Protein 6YHM (pdb70)

Solvent-accessible surface area: 12776 Å² total; per-residue (Å²): 162,89,56,69,85,40,3,43,56,1,28,147,76,0,27,76,6,48,1,66,0,4,99,44,47,9,2,3,4,2,92,106,32,119,79,8,56,4,90,4,20,0,0,3,6,3,72,111,94,115,66,144,28,71,69,31,105,95,65,16,60,73,176,52,119,42,85,45,4,50,10,136,59,61,48,175,116,10,2,14,4,2,1,0,1,16,0,33,132,1,9,44,119,30,7,111,38,14,82,48,2,103,125,39,26,0,29,93,98,0,6,0,0,28,3,22,18,5,17,61,0,0,0,0,0,22,0,18,2,107,81,4,77,110,92,81,1,0,0,2,1,4,2,34,1,58,26,20,3,3,1,1,0,47,86,37,89,94,0,5,2,1,6,0,0,27,41,73,111,54,156,37,12,25,14,41,40,0,0,18,32,0,0,48,0,0,2,38,4,20,142,66,154,76,41,114,49,80,156,98,30,25,3,31,15,0,1,80,9,0,19,95,32,7,82,24,0,0,0,0,14,24,7,24,67,163,106,101,54,10,73,28,120,66,102,84,170,19,13,24,49,7,28,2,4,45,88,124,16,76,110,112,8,8,0,8,1,10,0,0,0,0,37,43,145,114,84,10,42,1,54,0,3,0,4,2,10,18,117,107,124,138,67,58,57,118,73,53,44,69,40,84,41

Nearest PDB structures (foldseek):
  6yhm-assembly1_A  TM=1.003E+00  e=3.256E-68  Yersinia pseudotuberculosis
  6yhn-assembly1_A  TM=9.945E-01  e=1.850E-60  Yersinia pseudotuberculosis
  6yhk-assembly1_A  TM=9.915E-01  e=2.366E-57  Yersinia pseudotuberculosis
  1hq0-assembly1_A  TM=9.601E-01  e=4.985E-46  Escherichia coli
  1hzg-assembly1_A  TM=9.605E-01  e=9.004E-46  Escherichia coli

Secondary structure (DSSP, 8-state):
--HHHHHHHHHHHHHTT-GGGGTTS-----------S---EEEEEETTS-SSPEEE-SPP-SS---GGGEETTSTTT-EESEEEEEETS---TTSTT--HHHH---EEEEEEEEE--BTEEEEEEEEEGGGPPTT--EEEE---BSS-EEEEEEETTEEEEEEEEESS--TT-TTTHHHHHHHHHHHHHHTPPPP---SS--HHHHHHHHHHHSSEEEEEEE--TT-GGG-----BTTEEEEEEE-SS--TTSEEEEEEEEEEETTEEEEEEEEEEEEE---EEEEEEEEEE-

Radius of gyration: 17.61 Å; Cα contacts (8 Å, |Δi|>4): 798; chains: 1; bounding box: 41×42×48 Å

Structure (mmCIF, N/CA/C/O backbone):
data_6YHM
#
_entry.id   6YHM
#
_cell.length_a   41.981
_cell.length_b   50.160
_cell.length_c   69.728
_cell.angle_alpha   90.000
_cell.angle_beta   98.720
_cell.angle_gamma   90.000
#
_symmetry.space_group_name_H-M   'P 1 21 1'
#
loop_
_entity.id
_entity.type
_entity.pdbx_description
1 polymer 'Cytotoxic necrotizing factor'
2 non-polymer 'MAGNESIUM ION'
3 water water
#
loop_
_atom_site.group_PDB
_atom_site.id
_atom_site.type_symbol
_atom_site.label_atom_id
_atom_site.label_alt_id
_atom_site.label_comp_id
_atom_site.label_asym_id
_atom_site.label_entity_id
_atom_site.label_seq_id
_atom_site.pdbx_PDB_ins_code
_atom_site.Cartn_x
_atom_site.Cartn_y
_atom_site.Cartn_z
_atom_site.occupancy
_atom_site.B_iso_or_equiv
_atom_site.auth_seq_id
_atom_site.auth_comp_id
_atom_site.auth_asym_id
_atom_site.auth_atom_id
_atom_site.pdbx_PDB_model_num
ATOM 1 N N . MET A 1 4 ? 26.81071 8.00824 -7.86263 1.000 40.26385 719 MET A N 1
ATOM 2 C CA . MET A 1 4 ? 26.83819 6.64963 -7.34189 1.000 38.75865 719 MET A CA 1
ATOM 3 C C . MET A 1 4 ? 26.13195 6.56513 -6.00051 1.000 30.61812 719 MET A C 1
ATOM 4 O O . MET A 1 4 ? 26.02615 7.56193 -5.28550 1.000 36.25468 719 MET A O 1
ATOM 17 N N . ASN A 1 5 ? 25.65555 5.37180 -5.65083 1.000 29.82616 720 ASN A N 1
ATOM 18 C CA . ASN A 1 5 ? 24.96730 5.19756 -4.38489 1.000 27.97218 720 ASN A CA 1
ATOM 19 C C . ASN A 1 5 ? 25.95770 4.85769 -3.27207 1.000 22.49656 720 ASN A C 1
ATOM 20 O O . ASN A 1 5 ? 27.16991 4.71411 -3.48220 1.000 21.63310 720 ASN A O 1
ATOM 31 N N . VAL A 1 6 ? 25.42223 4.75804 -2.05522 1.000 23.00640 721 VAL A N 1
ATOM 32 C CA . VAL A 1 6 ? 26.25259 4.55563 -0.87512 1.000 20.54286 721 VAL A CA 1
ATOM 33 C C . VAL A 1 6 ? 27.03343 3.25401 -0.98463 1.000 20.38733 721 VAL A C 1
ATOM 34 O O . VAL A 1 6 ? 28.21965 3.19928 -0.64398 1.000 16.63812 721 VAL A O 1
ATOM 47 N N . ALA A 1 7 ? 26.39859 2.19542 -1.48457 1.000 20.03143 722 ALA A N 1
ATOM 48 C CA . ALA A 1 7 ? 27.09282 0.91443 -1.57373 1.000 20.48111 722 ALA A CA 1
ATOM 49 C C . ALA A 1 7 ? 28.25394 0.97471 -2.56161 1.000 17.29817 722 ALA A C 1
ATOM 50 O O . ALA A 1 7 ? 29.33730 0.44781 -2.28472 1.000 18.20181 722 ALA A O 1
ATOM 57 N N A GLU A 1 8 ? 28.04612 1.60364 -3.72362 0.837 19.89827 723 GLU A N 1
ATOM 58 N N B GLU A 1 8 ? 28.03726 1.59714 -3.72163 0.163 20.05912 723 GLU A N 1
ATOM 59 C CA A GLU A 1 8 ? 29.10780 1.67424 -4.72505 0.837 19.69049 723 GLU A CA 1
ATOM 60 C CA B GLU A 1 8 ? 29.08871 1.69105 -4.72854 0.163 19.83024 723 GLU A CA 1
ATOM 61 C C A GLU A 1 8 ? 30.27927 2.50964 -4.22710 0.837 17.45654 723 GLU A C 1
ATOM 62 C C B GLU A 1 8 ? 30.26976 2.49597 -4.20462 0.163 17.56308 723 GLU A C 1
ATOM 63 O O A GLU A 1 8 ? 31.44664 2.12820 -4.40365 0.837 17.11001 723 GLU A O 1
ATOM 64 O O B GLU A 1 8 ? 31.42878 2.08341 -4.33794 0.163 17.19110 723 GLU A O 1
ATOM 87 N N . ILE A 1 9 ? 29.99089 3.65537 -3.60422 1.000 16.86965 724 ILE A N 1
ATOM 88 C CA . ILE A 1 9 ? 31.05656 4.48748 -3.05650 1.000 17.25805 724 ILE A CA 1
ATOM 89 C C . ILE A 1 9 ? 31.79218 3.74399 -1.95887 1.000 14.54288 724 ILE A C 1
ATOM 90 O O . ILE A 1 9 ? 33.02065 3.83317 -1.84048 1.000 13.90323 724 ILE A O 1
ATOM 107 N N . SER A 1 10 ? 31.04892 3.02531 -1.10487 1.000 14.40414 725 SER A N 1
ATOM 108 C CA . SER A 1 10 ? 31.67880 2.33920 0.01454 1.000 13.66756 725 SER A CA 1
ATOM 109 C C . SER A 1 10 ? 32.58237 1.21175 -0.46315 1.000 12.38782 725 SER A C 1
ATOM 110 O O . SER A 1 10 ? 33.61931 0.97251 0.14563 1.000 12.48669 725 SER A O 1
ATOM 118 N N . SER A 1 11 ? 32.21692 0.53468 -1.55896 1.000 13.55198 726 SER A N 1
ATOM 119 C CA A SER A 1 11 ? 33.09729 -0.49141 -2.11579 0.818 14.63509 726 SER A CA 1
ATOM 120 C CA B SER A 1 11 ? 33.09577 -0.49015 -2.11673 0.182 14.69343 726 SER A CA 1
ATOM 121 C C . SER A 1 11 ? 34.33949 0.13762 -2.73747 1.000 12.13602 726 SER A C 1
ATOM 122 O O . SER A 1 11 ? 35.44176 -0.41698 -2.63380 1.000 12.85584 726 SER A O 1
ATOM 137 N N . ILE A 1 12 ? 34.18402 1.28948 -3.39758 1.000 12.51922 727 ILE A N 1
ATOM 138 C CA . ILE A 1 12 ? 35.36247 2.03102 -3.84501 1.000 13.57063 727 ILE A CA 1
ATOM 139 C C . ILE A 1 12 ? 36.25240 2.35378 -2.64990 1.000 12.86592 727 ILE A C 1
ATOM 140 O O . ILE A 1 12 ? 37.47826 2.17446 -2.69495 1.000 13.64691 727 ILE A O 1
ATOM 156 N N . ASN A 1 13 ? 35.64121 2.82762 -1.55169 1.000 12.12895 728 ASN A N 1
ATOM 157 C CA . ASN A 1 13 ? 36.40897 3.14610 -0.34807 1.000 11.63354 728 ASN A CA 1
ATOM 158 C C . ASN A 1 13 ? 37.16722 1.92566 0.16231 1.000 11.50617 728 ASN A C 1
ATOM 159 O O . ASN A 1 13 ? 38.34561 2.02351 0.52347 1.000 11.61073 728 ASN A O 1
ATOM 170 N N . PHE A 1 14 ? 36.51115 0.76269 0.18789 1.000 11.57057 729 PHE A N 1
ATOM 171 C CA . PHE A 1 14 ? 37.19582 -0.44422 0.61477 1.000 11.55064 729 PHE A CA 1
ATOM 172 C C . PHE A 1 14 ? 38.38151 -0.74941 -0.29503 1.000 11.47382 729 PHE A C 1
ATOM 173 O O . PHE A 1 14 ? 39.47849 -1.06219 0.17638 1.000 11.86022 729 PHE A O 1
ATOM 190 N N . ARG A 1 15 ? 38.18682 -0.67811 -1.61217 1.000 11.74879 730 ARG A N 1
ATOM 191 C CA . ARG A 1 15 ? 39.29407 -1.00825 -2.50384 1.000 12.99974 730 ARG A CA 1
ATOM 192 C C . ARG A 1 15 ? 40.45480 -0.03302 -2.33526 1.000 13.00449 730 ARG A C 1
ATOM 193 O O . ARG A 1 15 ? 41.61966 -0.44506 -2.39662 1.000 13.42680 730 ARG A O 1
ATOM 214 N N . ARG A 1 16 ? 40.17134 1.24575 -2.07709 1.000 12.10480 731 ARG A N 1
ATOM 215 C CA . ARG A 1 16 ? 41.25688 2.19783 -1.82607 1.000 12.99309 731 ARG A CA 1
ATOM 216 C C . ARG A 1 16 ? 41.98297 1.86096 -0.52509 1.000 12.41597 731 ARG A C 1
ATOM 217 O O . ARG A 1 16 ? 43.22036 1.84278 -0.46740 1.000 11.99911 731 ARG A O 1
ATOM 238 N N . LEU A 1 17 ? 41.22521 1.64852 0.55458 1.000 11.20384 732 LEU A N 1
ATOM 239 C CA . LEU A 1 17 ? 41.83107 1.23942 1.81343 1.000 10.67734 732 LEU A CA 1
ATOM 240 C C . LEU A 1 17 ? 42.68104 -0.01458 1.63782 1.000 10.96202 732 LEU A C 1
ATOM 241 O O . LEU A 1 17 ? 43.81763 -0.09810 2.13271 1.000 11.06732 732 LEU A O 1
ATOM 257 N N . ASN A 1 18 ? 42.13095 -1.00946 0.95049 1.000 10.82618 733 ASN A N 1
ATOM 258 C CA . ASN A 1 18 ? 42.76913 -2.30748 0.79835 1.000 12.04011 733 ASN A CA 1
ATOM 259 C C . ASN A 1 18 ? 44.01970 -2.24510 -0.05779 1.000 12.74810 733 ASN A C 1
ATOM 260 O O . ASN A 1 18 ? 44.78706 -3.22041 -0.07370 1.000 14.93354 733 ASN A O 1
ATOM 271 N N . SER A 1 19 ? 44.23035 -1.14943 -0.78186 1.000 12.07685 734 SER A N 1
ATOM 272 C CA A SER A 1 19 ? 45.47850 -0.91855 -1.49139 0.548 13.58415 734 SER A CA 1
ATOM 273 C CA B SER A 1 19 ? 45.45880 -0.87639 -1.50909 0.452 13.58444 734 SER A CA 1
ATOM 274 C C . SER A 1 19 ? 46.48381 -0.15037 -0.65133 1.000 14.77464 734 SER A C 1
ATOM 275 O O . SER A 1 19 ? 47.57655 0.15299 -1.14639 1.000 16.10520 734 SER A O 1
ATOM 290 N N . GLY A 1 20 ? 46.15417 0.14254 0.60244 1.000 12.84643 735 GLY A N 1
ATOM 291 C CA . GLY A 1 20 ? 47.05836 0.87803 1.46523 1.000 14.61566 735 GLY A CA 1
ATOM 292 C C . GLY A 1 20 ? 47.04448 2.36663 1.24292 1.000 13.37019 735 GLY A C 1
ATOM 293 O O . GLY A 1 20 ? 48.02528 3.04430 1.57765 1.000 15.84282 735 GLY A O 1
ATOM 297 N N . ASN A 1 21 ? 45.94215 2.91371 0.75403 1.000 12.89532 736 ASN A N 1
ATOM 298 C CA . ASN A 1 21 ? 45.85603 4.33588 0.44295 1.000 12.63172 736 ASN A CA 1
ATOM 299 C C . ASN A 1 21 ? 45.21934 5.10200 1.60119 1.000 12.07839 736 ASN A C 1
ATOM 300 O O . ASN A 1 21 ? 43.99367 5.11348 1.75561 1.000 13.01459 736 ASN A O 1
ATOM 311 N N . ILE A 1 22 ? 46.06080 5.80589 2.36988 1.000 11.75288 737 ILE A N 1
ATOM 312 C CA . ILE A 1 22 ? 45.60656 6.59424 3.52111 1.000 11.08328 737 ILE A CA 1
ATOM 313 C C . ILE A 1 22 ? 44.63448 7.68673 3.12885 1.000 10.99763 737 ILE A C 1
ATOM 314 O O . ILE A 1 22 ? 43.84401 8.14268 3.96181 1.000 11.12056 737 ILE A O 1
ATOM 330 N N . ASN A 1 23 ? 44.67426 8.13408 1.87868 1.000 12.37682 738 ASN A N 1
ATOM 331 C CA . ASN A 1 23 ? 43.83515 9.26294 1.49267 1.000 13.63429 738 ASN A CA 1
ATOM 332 C C . ASN A 1 23 ? 42.35333 8.93143 1.47013 1.000 12.09797 738 ASN A C 1
ATOM 333 O O . ASN A 1 23 ? 41.53351 9.85119 1.45799 1.000 12.58958 738 ASN A O 1
ATOM 344 N N . VAL A 1 24 ? 41.98357 7.65498 1.56779 1.000 11.87614 739 VAL A N 1
ATOM 345 C CA . VAL A 1 24 ? 40.58332 7.30835 1.75876 1.000 12.01828 739 VAL A CA 1
ATOM 346 C C . VAL A 1 24 ? 40.03711 7.88864 3.05410 1.000 10.76605 739 VAL A C 1
ATOM 347 O O . VAL A 1 24 ? 38.81475 8.02739 3.18287 1.000 11.99032 739 VAL A O 1
ATOM 360 N N . LEU A 1 25 ? 40.90753 8.27556 3.99910 1.000 10.32568 740 LEU A N 1
ATOM 361 C CA . LEU A 1 25 ? 40.49149 8.88380 5.25456 1.000 10.40384 740 LEU A CA 1
ATOM 362 C C . LEU A 1 25 ? 40.81176 10.36487 5.33658 1.000 11.28246 740 LEU A C 1
ATOM 363 O O . LEU A 1 25 ? 40.61238 10.96671 6.39322 1.000 11.93918 740 LEU A O 1
ATOM 379 N N . LYS A 1 26 ? 41.29954 10.98149 4.25234 1.000 10.70605 741 LYS A N 1
ATOM 380 C CA . LYS A 1 26 ? 41.76718 12.36276 4.29916 1.000 11.45848 741 LYS A CA 1
ATOM 381 C C . LYS A 1 26 ? 40.63317 13.33802 4.01824 1.000 11.54055 741 LYS A C 1
ATOM 382 O O . LYS A 1 26 ? 40.00216 13.27859 2.95385 1.000 13.01111 741 LYS A O 1
ATOM 401 N N A GLY A 1 27 ? 40.39440 14.24253 4.95862 0.357 11.34706 742 GLY A N 1
ATOM 402 N N B GLY A 1 27 ? 40.38288 14.24403 4.96729 0.643 11.31893 742 GLY A N 1
ATOM 403 C CA A GLY A 1 27 ? 39.39296 15.26679 4.76072 0.357 13.63053 742 GLY A CA 1
ATOM 404 C CA B GLY A 1 27 ? 39.38064 15.29844 4.83506 0.643 13.66590 742 GLY A CA 1
ATOM 405 C C A GLY A 1 27 ? 37.96500 14.77649 4.77930 0.357 13.70494 742 GLY A C 1
ATOM 406 C C B GLY A 1 27 ? 37.95421 14.89815 5.17049 0.643 13.38237 742 GLY A C 1
ATOM 407 O O A GLY A 1 27 ? 37.08692 15.45368 4.23408 0.357 16.83312 742 GLY A O 1
ATOM 408 O O B GLY A 1 27 ? 37.05693 15.76945 5.21372 0.643 13.85787 742 GLY A O 1
ATOM 415 N N . ARG A 1 28 ? 37.70021 13.62502 5.39755 1.000 11.35997 743 ARG A N 1
ATOM 416 C CA . ARG A 1 28 ? 36.34897 13.09808 5.55159 1.000 11.65121 743 ARG A CA 1
ATOM 417 C C . ARG A 1 28 ? 35.85689 13.14075 6.99370 1.000 13.74330 743 ARG A C 1
ATOM 418 O O . ARG A 1 28 ? 34.80977 12.54822 7.30658 1.000 14.00134 743 ARG A O 1
ATOM 440 N N . GLY A 1 29 ? 36.54802 13.86861 7.86501 1.000 12.83329 744 GLY A N 1
ATOM 441 C CA . GLY A 1 29 ? 36.08967 14.09898 9.21759 1.000 12.63492 744 GLY A CA 1
ATOM 442 C C . GLY A 1 29 ? 36.37675 12.96041 10.15092 1.000 12.32254 744 GLY A C 1
ATOM 443 O O . GLY A 1 29 ? 37.01671 11.96168 9.80740 1.000 13.63823 744 GLY A O 1
ATOM 447 N N . VAL A 1 30 ? 35.87760 13.12386 11.37467 1.000 12.40665 745 VAL A N 1
ATOM 448 C CA . VAL A 1 30 ? 36.12307 12.17981 12.44235 1.000 12.16865 745 VAL A CA 1
ATOM 449 C C . VAL A 1 30 ? 35.19392 10.98045 12.30851 1.000 12.07122 745 VAL A C 1
ATOM 450 O O . VAL A 1 30 ? 34.10017 11.04893 11.72758 1.000 13.21454 745 VAL A O 1
ATOM 463 N N . PHE A 1 31 ? 35.60483 9.87432 12.91071 1.000 11.43328 746 PHE A N 1
ATOM 464 C CA . PHE A 1 31 ? 34.70671 8.74424 13.05189 1.000 11.64437 746 PHE A CA 1
ATOM 465 C C . PHE A 1 31 ? 35.01423 7.96377 14.31615 1.000 11.62230 746 PHE A C 1
ATOM 466 O O . PHE A 1 31 ? 36.16933 7.82350 14.72803 1.000 13.19866 746 PHE A O 1
ATOM 483 N N . SER A 1 32 ? 33.96379 7.39180 14.87446 1.000 14.11883 747 SER A N 1
ATOM 484 C CA A SER A 1 32 ? 34.05271 6.41497 15.94455 0.464 14.24176 747 SER A CA 1
ATOM 485 C CA B SER A 1 32 ? 34.01253 6.52381 16.04498 0.536 14.13960 747 SER A CA 1
ATOM 486 C C . SER A 1 32 ? 32.65808 5.83426 16.11163 1.000 12.66218 747 SER A C 1
ATOM 487 O O . SER A 1 32 ? 31.67293 6.32171 15.52745 1.000 13.76338 747 SER A O 1
ATOM 502 N N . SER A 1 33 ? 32.59145 4.75605 16.87608 1.000 14.72978 748 SER A N 1
ATOM 503 C CA . SER A 1 33 ? 31.33625 4.07117 17.11929 1.000 14.63452 748 SER A CA 1
ATOM 504 C C . SER A 1 33 ? 31.46674 3.42433 18.48377 1.000 19.14148 748 SER A C 1
ATOM 505 O O . SER A 1 33 ? 32.57474 3.09423 18.91971 1.000 22.63893 748 SER A O 1
ATOM 513 N N A ARG A 1 34 ? 30.34656 3.26545 19.16905 0.480 19.57272 749 ARG A N 1
ATOM 514 N N B ARG A 1 34 ? 30.33670 3.27866 19.15985 0.520 19.54332 749 ARG A N 1
ATOM 515 C CA A ARG A 1 34 ? 30.32937 2.48986 20.40130 0.480 21.74931 749 ARG A CA 1
ATOM 516 C CA B ARG A 1 34 ? 30.30500 2.50197 20.38667 0.520 21.74042 749 ARG A CA 1
ATOM 517 C C A ARG A 1 34 ? 29.88141 1.05604 20.15097 0.480 24.46630 749 ARG A C 1
ATOM 518 C C B ARG A 1 34 ? 30.12809 1.02058 20.11115 0.520 23.21075 749 ARG A C 1
ATOM 519 O O A ARG A 1 34 ? 29.67532 0.30044 21.10860 0.480 26.79185 749 ARG A O 1
ATOM 520 O O B ARG A 1 34 ? 30.33027 0.21130 21.02675 0.520 22.68301 749 ARG A O 1
ATOM 561 N N . ARG A 1 35 ? 29.74148 0.66375 18.88266 1.000 23.96336 750 ARG A N 1
ATOM 562 C CA . ARG A 1 35 ? 29.41195 -0.71068 18.54068 1.000 23.44085 750 ARG A CA 1
ATOM 563 C C . ARG A 1 35 ? 30.59892 -1.61840 18.83310 1.000 22.66045 750 ARG A C 1
ATOM 564 O O . ARG A 1 35 ? 31.75196 -1.24149 18.63500 1.000 20.03824 750 ARG A O 1
ATOM 586 N N . LEU A 1 36 ? 30.30274 -2.82388 19.32266 1.000 22.15715 751 LEU A N 1
ATOM 587 C CA . LEU A 1 36 ? 31.34233 -3.79035 19.68610 1.000 22.57552 751 LEU A CA 1
ATOM 588 C C . LEU A 1 36 ? 31.05714 -5.13020 19.01710 1.000 22.67424 751 LEU A C 1
ATOM 589 O O . LEU A 1 36 ? 30.21616 -5.88666 19.51346 1.000 26.14042 751 LEU A O 1
ATOM 605 N N . ARG A 1 37 ? 31.75884 -5.41786 17.91250 1.000 20.43573 752 ARG A N 1
ATOM 606 C CA . ARG A 1 37 ? 31.73553 -6.70420 17.21941 1.000 22.14291 752 ARG A CA 1
ATOM 607 C C . ARG A 1 37 ? 33.14835 -7.28151 17.21345 1.000 18.33867 752 ARG A C 1
ATOM 608 O O . ARG A 1 37 ? 34.11934 -6.55599 16.97399 1.000 17.94749 752 ARG A O 1
ATOM 629 N N . GLU A 1 38 ? 33.27624 -8.58504 17.44902 1.000 20.14750 753 GLU A N 1
ATOM 630 C CA . GLU A 1 38 ? 34.59669 -9.20465 17.44435 1.000 19.27405 753 GLU A CA 1
ATOM 631 C C . GLU A 1 38 ? 35.19436 -9.15464 16.04188 1.000 19.71236 753 GLU A C 1
ATOM 632 O O . GLU A 1 38 ? 34.50953 -9.44498 15.05969 1.000 19.55774 753 GLU A O 1
ATOM 644 N N . ILE A 1 39 ? 36.46643 -8.77522 15.95157 1.000 16.14085 754 ILE A N 1
ATOM 645 C CA . ILE A 1 39 ? 37.19065 -8.74824 14.69049 1.000 15.67828 754 ILE A CA 1
ATOM 646 C C . ILE A 1 39 ? 38.20303 -9.89346 14.68690 1.000 15.57942 754 ILE A C 1
ATOM 647 O O . ILE A 1 39 ? 38.44466 -10.54364 15.69627 1.000 17.43659 754 ILE A O 1
ATOM 663 N N . TYR A 1 40 ? 38.81214 -10.12793 13.52204 1.000 15.33979 755 TYR A N 1
ATOM 664 C CA . TYR A 1 40 ? 39.69981 -11.27394 13.38337 1.000 15.14986 755 TYR A CA 1
ATOM 665 C C . TYR A 1 40 ? 40.99731 -11.11067 14.15238 1.000 15.95419 755 TYR A C 1
ATOM 666 O O . TYR A 1 40 ? 41.61521 -12.11494 14.53858 1.000 19.17411 755 TYR A O 1
ATOM 684 N N . LEU A 1 41 ? 41.42814 -9.88106 14.38135 1.000 15.23460 756 LEU A N 1
ATOM 685 C CA . LEU A 1 41 ? 42.76748 -9.59690 14.86847 1.000 17.34568 756 LEU A CA 1
ATOM 686 C C . LEU A 1 41 ? 42.78643 -9.59157 16.39064 1.000 14.15575 756 LEU A C 1
ATOM 687 O O . LEU A 1 41 ? 41.97918 -8.90340 17.01872 1.000 17.20541 756 LEU A O 1
ATOM 703 N N . ARG A 1 42 ? 43.72136 -10.33756 16.97398 1.000 15.80423 757 ARG A N 1
ATOM 704 C CA . ARG A 1 42 ? 43.99827 -10.28252 18.40686 1.000 15.49260 757 ARG A CA 1
ATOM 705 C C . ARG A 1 42 ? 45.14123 -9.30014 18.62914 1.000 17.10094 757 ARG A C 1
ATOM 706 O O . ARG A 1 42 ? 46.09276 -9.25528 17.84433 1.000 19.85052 757 ARG A O 1
ATOM 727 N N . PHE A 1 43 ? 45.05017 -8.50947 19.69536 1.000 15.36305 758 PHE A N 1
ATOM 728 C CA . PHE A 1 43 ? 46.11243 -7.58074 20.05931 1.000 14.48392 758 PHE A CA 1
ATOM 729 C C . PHE A 1 43 ? 46.23471 -7.53737 21.57523 1.000 14.37708 758 PHE A C 1
ATOM 730 O O . PHE A 1 43 ? 45.30288 -7.88194 22.30769 1.000 16.27705 758 PHE A O 1
ATOM 747 N N . ASP A 1 44 ? 47.40377 -7.11713 22.04746 1.000 13.95429 759 ASP A N 1
ATOM 748 C CA . ASP A 1 44 ? 47.56779 -6.85678 23.47384 1.000 14.03905 759 ASP A CA 1
ATOM 749 C C . ASP A 1 44 ? 46.94785 -5.49219 23.78504 1.000 13.43254 759 ASP A C 1
ATOM 750 O O . ASP A 1 44 ? 47.09279 -4.54806 23.01149 1.000 13.89088 759 ASP A O 1
ATOM 759 N N . ALA A 1 45 ? 46.26381 -5.37892 24.92163 1.000 14.59444 760 ALA A N 1
ATOM 760 C CA . ALA A 1 45 ? 45.67349 -4.12083 25.35509 1.000 13.66981 760 ALA A CA 1
ATOM 761 C C . ALA A 1 45 ? 46.07858 -3.83621 26.79130 1.000 14.39650 760 ALA A C 1
ATOM 762 O O . ALA A 1 45 ? 46.27604 -4.75435 27.58658 1.000 16.34415 760 ALA A O 1
ATOM 769 N N . ALA A 1 46 ? 46.20447 -2.55060 27.10943 1.000 13.11853 761 ALA A N 1
ATOM 770 C CA . ALA A 1 46 ? 46.63891 -2.15858 28.43670 1.000 13.55396 761 ALA A CA 1
ATOM 771 C C . ALA A 1 46 ? 45.96526 -0.86365 28.85799 1.000 13.17877 761 ALA A C 1
ATOM 772 O O . ALA A 1 46 ? 45.64681 -0.00987 28.04010 1.000 12.60253 761 ALA A O 1
ATOM 779 N N . ASN A 1 47 ? 45.75555 -0.73510 30.17014 1.000 13.74304 762 ASN A N 1
ATOM 780 C CA . ASN A 1 47 ? 45.10822 0.42518 30.77172 1.000 13.60971 762 ASN A CA 1
ATOM 781 C C . ASN A 1 47 ? 45.90041 0.85702 31.99318 1.000 14.09660 762 ASN A C 1
ATOM 782 O O . ASN A 1 47 ? 46.24464 0.01946 32.83434 1.000 14.88710 762 ASN A O 1
ATOM 793 N N . ALA A 1 48 ? 46.14594 2.15910 32.11807 1.000 13.75774 763 ALA A N 1
ATOM 794 C CA . ALA A 1 48 ? 46.75102 2.72891 33.31716 1.000 14.27419 763 ALA A CA 1
ATOM 795 C C . ALA A 1 48 ? 45.94566 3.95805 33.69535 1.000 14.12685 763 ALA A C 1
ATOM 796 O O . ALA A 1 48 ? 45.76946 4.87138 32.88659 1.000 13.50987 763 ALA A O 1
ATOM 803 N N . ASP A 1 49 ? 45.44244 3.98653 34.92591 1.000 14.81638 764 ASP A N 1
ATOM 804 C CA . ASP A 1 49 ? 44.49736 5.01420 35.34838 1.000 14.86572 764 ASP A CA 1
ATOM 805 C C . ASP A 1 49 ? 44.83920 5.42508 36.77157 1.000 15.63998 764 ASP A C 1
ATOM 806 O O . ASP A 1 49 ? 45.19039 4.58366 37.59253 1.000 16.36400 764 ASP A O 1
ATOM 815 N N . GLU A 1 50 ? 44.75569 6.72694 37.04825 1.000 15.58336 765 GLU A N 1
ATOM 816 C CA . GLU A 1 50 ? 45.04286 7.24696 38.38505 1.000 16.35888 765 GLU A CA 1
ATOM 817 C C . GLU A 1 50 ? 44.19138 6.60351 39.46898 1.000 17.68580 765 GLU A C 1
ATOM 818 O O . GLU A 1 50 ? 44.62309 6.53678 40.62606 1.000 20.11987 765 GLU A O 1
ATOM 830 N N . LEU A 1 51 ? 42.98140 6.15518 39.13474 1.000 17.28186 766 LEU A N 1
ATOM 831 C CA . LEU A 1 51 ? 42.11846 5.52856 40.12629 1.000 19.17258 766 LEU A CA 1
ATOM 832 C C . LEU A 1 51 ? 42.62107 4.15999 40.54108 1.000 18.94717 766 LEU A C 1
ATOM 833 O O . LEU A 1 51 ? 42.14138 3.63151 41.56205 1.000 21.40063 766 LEU A O 1
ATOM 849 N N . ARG A 1 52 ? 43.55122 3.57379 39.78484 1.000 20.12534 767 ARG A N 1
ATOM 850 C CA . ARG A 1 52 ? 44.07121 2.23411 40.03686 1.000 19.58181 767 ARG A CA 1
ATOM 851 C C . ARG A 1 52 ? 45.58984 2.30009 40.04102 1.000 21.12764 767 ARG A C 1
ATOM 852 O O . ARG A 1 52 ? 46.25395 1.76548 39.15088 1.000 20.63119 767 ARG A O 1
ATOM 873 N N . PRO A 1 53 ? 46.17216 2.97175 41.02575 1.000 24.08729 768 PRO A N 1
ATOM 874 C CA . PRO A 1 53 ? 47.63519 3.00396 41.12739 1.000 28.73994 768 PRO A CA 1
ATOM 875 C C . PRO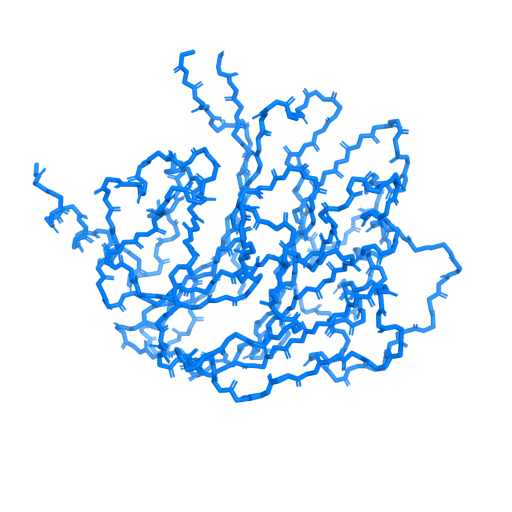 A 1 53 ? 48.19868 1.59845 41.28484 1.000 33.05248 768 PRO A C 1
ATOM 876 O O . PRO A 1 53 ? 47.57925 0.71990 41.88967 1.000 32.55817 768 PRO A O 1
ATOM 887 N N . GLY A 1 54 ? 49.38757 1.38934 40.71913 1.000 34.44381 769 GLY A N 1
ATOM 888 C CA . GLY A 1 54 ? 50.05280 0.10098 40.75757 1.000 31.04905 769 GLY A CA 1
ATOM 889 C C . GLY A 1 54 ? 50.33352 -0.41534 39.35295 1.000 31.36605 769 GLY A C 1
ATOM 890 O O . GLY A 1 54 ? 50.62669 0.35857 38.44091 1.000 36.40052 769 GLY A O 1
ATOM 894 N N . ASP A 1 55 ? 50.23887 -1.73692 39.19841 1.000 31.20662 770 ASP A N 1
ATOM 895 C CA . ASP A 1 55 ? 50.52930 -2.34780 37.91244 1.000 34.89660 770 ASP A CA 1
ATOM 896 C C . ASP A 1 55 ? 49.54376 -1.88858 36.84815 1.000 29.29210 770 ASP A C 1
ATOM 897 O O . ASP A 1 55 ? 48.34739 -1.71912 37.10209 1.000 30.81167 770 ASP A O 1
ATOM 906 N N . VAL A 1 56 ? 50.06179 -1.71364 35.63525 1.000 24.84033 771 VAL A N 1
ATOM 907 C CA . VAL A 1 56 ? 49.21170 -1.53313 34.46758 1.000 18.78775 771 VAL A CA 1
ATOM 908 C C . VAL A 1 56 ? 48.35934 -2.77352 34.27842 1.000 18.02739 771 VAL A C 1
ATOM 909 O O . VAL A 1 56 ? 48.84203 -3.90503 34.41117 1.000 21.20413 771 VAL A O 1
ATOM 922 N N . TYR A 1 57 ? 47.08323 -2.57796 33.95493 1.000 16.94480 772 TYR A N 1
ATOM 923 C CA . TYR A 1 57 ? 46.19455 -3.68223 33.62949 1.000 18.08649 772 TYR A CA 1
ATOM 924 C C . TYR A 1 57 ? 46.43274 -4.13441 32.20244 1.000 17.27130 772 TYR A C 1
ATOM 925 O O . TYR A 1 57 ? 46.42195 -3.31462 31.28716 1.000 16.25945 772 TYR A O 1
ATOM 943 N N . VAL A 1 58 ? 46.60782 -5.42780 32.00498 1.000 19.18798 773 VAL A N 1
ATOM 944 C CA . VAL A 1 58 ? 46.87564 -5.97123 30.68600 1.000 19.86046 773 VAL A CA 1
ATOM 945 C C . VAL A 1 58 ? 45.81971 -7.00259 30.30851 1.000 19.49949 773 VAL A C 1
ATOM 946 O O . VAL A 1 58 ? 45.35556 -7.78102 31.14962 1.000 24.62117 773 VAL A O 1
ATOM 959 N N A LYS A 1 59 ? 45.41573 -6.97796 29.04171 0.612 20.13899 774 LYS A N 1
ATOM 960 N N B LYS A 1 59 ? 45.48125 -7.04688 29.03020 0.388 20.18375 774 LYS A N 1
ATOM 961 C CA A LYS A 1 59 ? 44.44921 -7.91047 28.46862 0.612 19.98698 774 LYS A CA 1
ATOM 962 C CA B LYS A 1 59 ? 44.56342 -8.05439 28.51932 0.388 20.24492 774 LYS A CA 1
ATOM 963 C C A LYS A 1 59 ? 45.05195 -8.46012 27.18713 0.612 20.27335 774 LYS A C 1
ATOM 964 C C B LYS A 1 59 ? 45.09106 -8.57098 27.19341 0.388 20.49307 774 LYS A C 1
ATOM 965 O O A LYS A 1 59 ? 45.40100 -7.68852 26.29391 0.612 19.30052 774 LYS A O 1
ATOM 966 O O B LYS A 1 59 ? 45.34627 -7.78319 26.28166 0.388 19.30551 774 LYS A O 1
ATOM 1003 N N A LYS A 1 60 ? 45.17802 -9.78719 27.09391 0.612 22.28884 775 LYS A N 1
ATOM 1004 N N B LYS A 1 60 ? 45.25642 -9.89074 27.09140 0.388 22.57512 775 LYS A N 1
ATOM 1005 C CA A LYS A 1 60 ? 45.70668 -10.43523 25.90309 0.612 22.31100 775 LYS A CA 1
ATOM 1006 C CA B LYS A 1 60 ? 45.77210 -10.53434 25.89312 0.388 22.46519 775 LYS A CA 1
ATOM 1007 C C A LYS A 1 60 ? 44.64412 -11.14658 25.07936 0.612 23.11538 775 LYS A C 1
ATOM 1008 C C B LYS A 1 60 ? 44.72813 -11.36401 25.15663 0.388 24.20061 775 LYS A C 1
ATOM 1009 O O A LYS A 1 60 ? 44.88002 -11.42544 23.89950 0.612 25.34775 775 LYS A O 1
ATOM 1010 O O B LYS A 1 60 ? 45.04009 -11.91158 24.09513 0.388 22.05697 775 LYS A O 1
ATOM 1047 N N . THR A 1 61 ? 43.50999 -11.48153 25.67858 1.000 24.40119 776 THR A N 1
ATOM 1048 C CA . THR A 1 61 ? 42.43669 -12.15011 24.96339 1.000 24.46530 776 THR A CA 1
ATOM 1049 C C . THR A 1 61 ? 41.74109 -11.17420 24.01992 1.000 24.16244 776 THR A C 1
ATOM 1050 O O . THR A 1 61 ? 41.75027 -9.96382 24.23652 1.000 24.69125 776 THR A O 1
ATOM 1062 N N . LYS A 1 62 ? 41.11824 -11.72168 22.97666 1.000 24.86808 777 LYS A N 1
ATOM 1063 C CA . LYS A 1 62 ? 40.41108 -10.89310 22.01299 1.000 28.20336 777 LYS A CA 1
ATOM 1064 C C . LYS A 1 62 ? 39.26036 -10.13879 22.67197 1.000 21.94633 777 LYS A C 1
ATOM 1065 O O . LYS A 1 62 ? 38.68533 -10.57745 23.68054 1.000 23.85127 777 LYS A O 1
ATOM 1084 N N . PHE A 1 63 ? 38.96046 -8.96073 22.13002 1.000 24.16762 778 PHE A N 1
ATOM 1085 C CA . PHE A 1 63 ? 37.74583 -8.24187 22.48771 1.000 21.68762 778 PHE A CA 1
ATOM 1086 C C . PHE A 1 63 ? 36.55129 -8.96591 21.88685 1.000 23.50612 778 PHE A C 1
ATOM 1087 O O . PHE A 1 63 ? 36.50836 -9.23498 20.68646 1.000 22.45391 778 PHE A O 1
ATOM 1104 N N . ASP A 1 64 ? 35.59496 -9.31638 22.73127 1.000 24.23984 779 ASP A N 1
ATOM 1105 C CA . ASP A 1 64 ? 34.39119 -10.00746 22.30469 1.000 26.88645 779 ASP A CA 1
ATOM 1106 C C . ASP A 1 64 ? 33.16942 -9.15764 22.63855 1.000 22.66194 779 ASP A C 1
ATOM 1107 O O . ASP A 1 64 ? 33.26888 -8.09361 23.25333 1.000 26.46469 779 ASP A O 1
ATOM 1116 N N . SER A 1 65 ? 32.01432 -9.64993 22.22574 1.000 24.25842 780 SER A N 1
ATOM 1117 C CA . SER A 1 65 ? 30.74631 -8.96322 22.37865 1.000 27.98526 780 SER A CA 1
ATOM 1118 C C . SER A 1 65 ? 29.99745 -9.39379 23.62861 1.000 27.16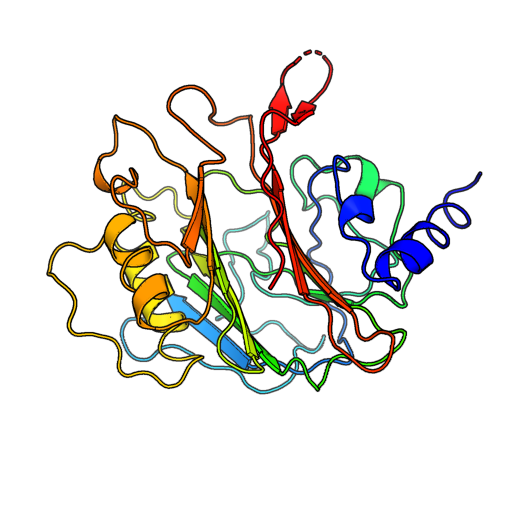371 780 SER A C 1
ATOM 1119 O O . SER A 1 65 ? 28.84332 -8.99164 23.80917 1.000 30.88609 780 SER A O 1
ATOM 1127 N N A MET A 1 66 ? 30.63446 -10.18679 24.49505 0.658 26.89737 781 MET A N 1
ATOM 1128 N N B MET A 1 66 ? 30.62099 -10.18390 24.49980 0.342 26.96292 781 MET A N 1
ATOM 1129 C CA A MET A 1 66 ? 29.97767 -10.82973 25.62617 0.658 27.59837 781 MET A CA 1
ATOM 1130 C CA B MET A 1 66 ? 29.91793 -10.81893 25.60817 0.342 27.61823 781 MET A CA 1
ATOM 1131 C C A MET A 1 66 ? 30.15391 -10.06026 26.92896 0.658 25.85824 781 MET A C 1
ATOM 1132 C C B MET A 1 66 ? 29.95130 -10.00800 26.89797 0.342 26.35659 781 MET A C 1
ATOM 1133 O O A MET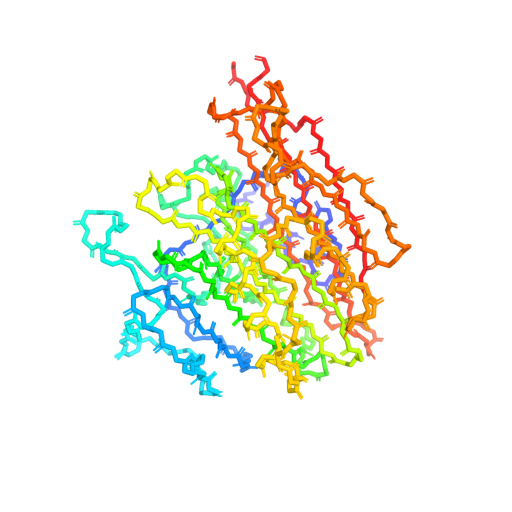 A 1 66 ? 30.04947 -10.65008 28.01008 0.658 31.22963 781 MET A O 1
ATOM 1134 O O B MET A 1 66 ? 29.53728 -10.51406 27.94465 0.342 28.00326 781 MET A O 1
ATOM 1161 N N . GLY A 1 67 ? 30.41609 -8.75398 26.84405 1.000 25.76087 782 GLY A N 1
ATOM 1162 C CA . GLY A 1 67 ? 30.47089 -7.94114 28.03484 1.000 21.96751 782 GLY A CA 1
ATOM 1163 C C . GLY A 1 67 ? 31.69019 -7.04627 28.08241 1.000 20.98999 782 GLY A C 1
ATOM 1164 O O . GLY A 1 67 ? 32.79726 -7.46855 27.71376 1.000 24.07385 782 GLY A O 1
ATOM 1169 N N . TYR A 1 68 ? 31.51391 -5.83642 28.57987 1.000 18.92724 783 TYR A N 1
ATOM 1170 C CA . TYR A 1 68 ? 32.59285 -4.87220 28.62753 1.000 18.40647 783 TYR A CA 1
ATOM 1171 C C . TYR A 1 68 ? 33.49641 -5.08199 29.83947 1.000 16.40674 783 TYR A C 1
ATOM 1172 O O . TYR A 1 68 ? 33.00775 -5.20803 30.96129 1.000 16.48394 783 TYR A O 1
ATOM 1190 N N . ASP A 1 69 ? 34.80439 -5.08106 29.62603 1.000 15.77385 784 ASP A N 1
ATOM 1191 C CA . ASP A 1 69 ? 35.79391 -5.03942 30.69615 1.000 17.69778 784 ASP A CA 1
ATOM 1192 C C . ASP A 1 69 ? 35.82466 -3.62394 31.26166 1.000 15.08165 784 ASP A C 1
ATOM 1193 O O . ASP A 1 69 ? 36.03032 -2.65968 30.52072 1.000 15.54942 784 ASP A O 1
ATOM 1202 N N . SER A 1 70 ? 35.60026 -3.48657 32.57286 1.000 15.11187 785 SER A N 1
ATOM 1203 C CA . SER A 1 70 ? 35.47844 -2.16034 33.16996 1.000 14.41772 785 SER A CA 1
ATOM 1204 C C . SER A 1 70 ? 36.75521 -1.33708 33.03218 1.000 13.84972 785 SER A C 1
ATOM 1205 O O . SER A 1 70 ? 36.69514 -0.10408 33.09397 1.000 15.77538 785 SER A O 1
ATOM 1213 N N . HIS A 1 71 ? 37.91499 -1.97781 32.86665 1.000 14.54544 786 HIS A N 1
ATOM 1214 C CA . HIS A 1 71 ? 39.14703 -1.22485 32.65088 1.000 15.29361 786 HIS A CA 1
ATOM 1215 C C . HIS A 1 71 ? 39.12189 -0.50435 31.31376 1.000 14.02781 786 HIS A C 1
ATOM 1216 O O . HIS A 1 71 ? 39.90083 0.44149 31.10635 1.000 15.04603 786 HIS A O 1
ATOM 1230 N N . PHE A 1 72 ? 38.28271 -0.94428 30.39501 1.000 14.14001 787 PHE A N 1
ATOM 1231 C CA . PHE A 1 72 ? 38.12950 -0.39861 29.05248 1.000 13.70219 787 PHE A CA 1
ATOM 1232 C C . PHE A 1 72 ? 36.72649 0.16983 28.87348 1.000 13.50106 787 PHE A C 1
ATOM 1233 O O . PHE A 1 72 ? 36.09671 0.04747 27.82623 1.000 14.91791 787 PHE A O 1
ATOM 1250 N N . TYR A 1 73 ? 36.21491 0.80159 29.92884 1.000 14.02649 788 TYR A N 1
ATOM 1251 C CA . TYR A 1 73 ? 34.87236 1.36272 29.93433 1.000 13.69535 788 TYR A CA 1
ATOM 1252 C C . TYR A 1 73 ? 34.90729 2.61324 30.78789 1.000 14.47150 788 TYR A C 1
ATOM 1253 O O . TYR A 1 73 ? 35.75179 2.74620 31.67498 1.000 14.28464 788 TYR A O 1
ATOM 1271 N N . ASN A 1 74 ? 34.00350 3.53984 30.49068 1.000 13.59832 789 ASN A N 1
ATOM 1272 C CA . ASN A 1 74 ? 33.88858 4.78069 31.25284 1.000 13.39029 789 ASN A CA 1
ATOM 1273 C C . ASN A 1 74 ? 32.41346 5.05147 31.49883 1.000 14.00413 789 ASN A C 1
ATOM 1274 O O . ASN A 1 74 ? 31.67865 5.41232 30.57915 1.000 14.62409 789 ASN A O 1
ATOM 1285 N N . GLU A 1 75 ? 31.97932 4.84006 32.74333 1.000 15.16017 790 GLU A N 1
ATOM 1286 C CA . GLU A 1 75 ? 30.58617 5.05846 33.09813 1.000 15.60402 790 GLU A CA 1
ATOM 1287 C C . GLU A 1 75 ? 30.16684 6.50850 32.90299 1.000 15.96816 790 GLU A C 1
ATOM 1288 O O . GLU A 1 75 ? 28.95973 6.78476 32.83021 1.000 19.33874 790 GLU A O 1
ATOM 1300 N N . GLY A 1 76 ? 31.11659 7.43161 32.83101 1.000 16.62552 791 GLY A N 1
ATOM 1301 C CA . GLY A 1 76 ? 30.81148 8.84223 32.72007 1.000 18.65229 791 GLY A CA 1
ATOM 1302 C C . GLY A 1 76 ? 30.58026 9.36095 31.32552 1.000 20.77655 791 GLY A C 1
ATOM 1303 O O . GLY A 1 76 ? 30.23150 10.53753 31.16011 1.000 24.91347 791 GLY A O 1
ATOM 1307 N N . ILE A 1 77 ? 30.75844 8.52808 30.30874 1.000 17.47082 792 ILE A N 1
ATOM 1308 C CA . ILE A 1 77 ? 30.57388 8.93061 28.92168 1.000 18.57777 792 ILE A CA 1
ATOM 1309 C C . ILE A 1 77 ? 29.12565 8.64573 28.54643 1.000 21.27495 792 ILE A C 1
ATOM 1310 O O . ILE A 1 77 ? 28.59788 7.57182 28.85391 1.000 22.71710 792 ILE A O 1
ATOM 1326 N N . GLY A 1 78 ? 28.48562 9.59879 27.89132 1.000 21.28792 793 GLY A N 1
ATOM 1327 C CA . GLY A 1 78 ? 27.11686 9.40176 27.48642 1.000 21.61186 793 GLY A CA 1
ATOM 1328 C C . GLY A 1 78 ? 26.17967 9.40823 28.67633 1.000 23.75422 793 GLY A C 1
ATOM 1329 O O . GLY A 1 78 ? 26.54323 9.75039 29.80558 1.000 25.47898 793 GLY A O 1
ATOM 1333 N N . ILE A 1 79 ? 24.93599 9.01538 28.40157 1.000 20.12896 794 ILE A N 1
ATOM 1334 C CA . ILE A 1 79 ? 23.94070 8.99491 29.45730 1.000 23.25907 794 ILE A CA 1
ATOM 1335 C C . ILE A 1 79 ? 24.08537 7.77024 30.34619 1.000 20.78076 794 ILE A C 1
ATOM 1336 O O . ILE A 1 79 ? 23.62901 7.79489 31.49310 1.000 24.06566 794 ILE A O 1
ATOM 1352 N N . ASN A 1 80 ? 24.73444 6.70866 29.85867 1.000 19.99692 795 ASN A N 1
ATOM 1353 C CA . ASN A 1 80 ? 24.80826 5.46237 30.60851 1.000 20.47526 795 ASN A CA 1
ATOM 1354 C C . ASN A 1 80 ? 26.09118 4.70682 30.26927 1.000 21.05141 795 ASN A C 1
ATOM 1355 O O . ASN A 1 80 ? 26.10517 3.47276 30.20813 1.000 26.33569 795 ASN A O 1
ATOM 1366 N N . GLY A 1 81 ? 27.18035 5.43514 30.06048 1.000 17.68752 796 GLY A N 1
ATOM 1367 C CA . GLY A 1 81 ? 28.49308 4.84353 29.90387 1.000 16.80907 796 GLY A CA 1
ATOM 1368 C C . GLY A 1 81 ? 28.79628 4.42122 28.47924 1.000 17.15757 796 GLY A C 1
ATOM 1369 O O . GLY A 1 81 ? 27.92008 4.32409 27.62198 1.000 19.31122 796 GLY A O 1
ATOM 1373 N N . ALA A 1 82 ? 30.08468 4.18667 28.22648 1.000 16.37466 797 ALA A N 1
ATOM 1374 C CA . ALA A 1 82 ? 30.52700 3.81024 26.89502 1.000 18.70002 797 ALA A CA 1
ATOM 1375 C C . ALA A 1 82 ? 31.86933 3.11450 26.99272 1.000 15.92328 797 ALA A C 1
ATOM 1376 O O . ALA A 1 82 ? 32.64909 3.39806 27.90442 1.000 15.11834 797 ALA A O 1
ATOM 1383 N N . PRO A 1 83 ? 32.16012 2.19073 26.08023 1.000 16.27825 798 PRO A N 1
ATOM 1384 C CA . PRO A 1 83 ? 33.50528 1.60163 26.03725 1.000 15.70118 798 PRO A CA 1
ATOM 1385 C C . PRO A 1 83 ? 34.53736 2.65330 25.68499 1.000 15.30538 798 PRO A C 1
ATOM 1386 O O . PRO A 1 83 ? 34.24734 3.61617 24.97824 1.000 15.73277 798 PRO A O 1
ATOM 1397 N N . THR A 1 84 ? 35.74145 2.46350 26.21378 1.000 14.61523 799 THR A N 1
ATOM 1398 C CA . THR A 1 84 ? 36.89094 3.26908 25.84060 1.000 14.40380 799 THR A CA 1
ATOM 1399 C C . THR A 1 84 ? 37.85145 2.51745 24.91589 1.000 14.65569 799 THR A C 1
ATOM 1400 O O . THR A 1 84 ? 38.87371 3.08826 24.47960 1.000 14.68122 799 THR A O 1
ATOM 1411 N N . LEU A 1 85 ? 37.57111 1.25575 24.62699 1.000 12.13298 800 LEU A N 1
ATOM 1412 C CA . LEU A 1 85 ? 38.32270 0.47783 23.64437 1.000 12.11044 800 LEU A CA 1
ATOM 1413 C C . LEU A 1 85 ? 37.30154 -0.49694 23.08778 1.000 11.58486 800 LEU A C 1
ATOM 1414 O O . LEU A 1 85 ? 36.64603 -1.20133 23.85553 1.000 13.71224 800 LEU A O 1
ATOM 1430 N N . ASN A 1 86 ? 37.11923 -0.50841 21.77326 1.000 11.90457 801 ASN A N 1
ATOM 1431 C CA . ASN A 1 86 ? 36.14083 -1.41036 21.18948 1.000 11.68990 801 ASN A CA 1
ATOM 1432 C C . ASN A 1 86 ? 36.51980 -1.66464 19.74713 1.000 12.54004 801 ASN A C 1
ATOM 1433 O O . ASN A 1 86 ? 37.25744 -0.89020 19.14480 1.000 13.18035 801 ASN A O 1
ATOM 1444 N N . THR A 1 87 ? 36.03506 -2.77047 19.20973 1.000 12.39417 802 THR A N 1
ATOM 1445 C CA . THR A 1 87 ? 36.25923 -3.15493 17.83094 1.000 12.07427 802 THR A CA 1
ATOM 1446 C C . THR A 1 87 ? 34.90564 -3.29631 17.15424 1.000 12.07823 802 THR A C 1
ATOM 1447 O O . THR A 1 87 ? 33.91376 -3.66133 17.78749 1.000 13.48881 802 THR A O 1
ATOM 1458 N N . TYR A 1 88 ? 34.86769 -3.00536 15.85766 1.000 12.72840 803 TYR A N 1
ATOM 1459 C CA . TYR A 1 88 ? 33.64689 -3.14601 15.07357 1.000 13.15533 803 TYR A CA 1
ATOM 1460 C C . TYR A 1 88 ? 34.04388 -3.27965 13.61421 1.000 12.50841 803 TYR A C 1
ATOM 1461 O O . TYR A 1 88 ? 35.19701 -3.06194 13.26109 1.000 13.78746 803 TYR A O 1
ATOM 1479 N N . THR A 1 89 ? 33.11109 -3.68697 12.77359 1.000 13.47634 804 THR A N 1
ATOM 1480 C CA . THR A 1 89 ? 33.39669 -3.78658 11.34738 1.000 13.82371 804 THR A CA 1
ATOM 1481 C C . THR A 1 89 ? 32.83516 -2.57968 10.59991 1.000 13.15045 804 THR A C 1
ATOM 1482 O O . THR A 1 89 ? 31.97027 -1.85401 11.09526 1.000 13.60803 804 THR A O 1
ATOM 1493 N N . GLY A 1 90 ? 33.33664 -2.37685 9.38591 1.000 11.48465 805 GLY A N 1
ATOM 1494 C CA . GLY A 1 90 ? 33.25618 -1.10236 8.70932 1.000 11.25859 805 GLY A CA 1
ATOM 1495 C C . GLY A 1 90 ? 31.99660 -0.83835 7.92542 1.000 13.05418 805 GLY A C 1
ATOM 1496 O O . GLY A 1 90 ? 31.97319 0.15295 7.18638 1.000 13.55086 805 GLY A O 1
ATOM 1500 N N . GLU A 1 91 ? 30.95570 -1.65498 8.06478 1.000 14.01096 806 GLU A N 1
ATOM 1501 C CA . GLU A 1 91 ? 29.69193 -1.34641 7.39668 1.000 15.85149 806 GLU A CA 1
ATOM 1502 C C . GLU A 1 91 ? 29.01153 -0.09468 7.96217 1.000 17.03223 806 GLU A C 1
ATOM 1503 O O . GLU A 1 91 ? 28.21296 0.52908 7.25616 1.000 17.69856 806 GLU A O 1
ATOM 1515 N N . TYR A 1 92 ? 29.33077 0.29900 9.19485 1.000 15.84791 807 TYR A N 1
ATOM 1516 C CA . TYR A 1 92 ? 28.86875 1.57124 9.76193 1.000 16.52958 807 TYR A CA 1
ATOM 1517 C C . TYR A 1 92 ? 30.07255 2.18816 10.46371 1.000 17.98394 807 TYR A C 1
ATOM 1518 O O . TYR A 1 92 ? 30.45425 1.73789 11.54494 1.000 18.07834 807 TYR A O 1
ATOM 1536 N N . VAL A 1 93 ? 30.65540 3.22777 9.85420 1.000 13.52697 808 VAL A N 1
ATOM 1537 C CA . VAL A 1 93 ? 31.96564 3.72038 10.27760 1.000 12.63040 808 VAL A CA 1
ATOM 1538 C C . VAL A 1 93 ? 31.84509 4.68750 11.45439 1.000 13.61839 808 VAL A C 1
ATOM 1539 O O . VAL A 1 93 ? 32.65837 4.64393 12.38711 1.000 13.80442 808 VAL A O 1
ATOM 1552 N N . ALA A 1 94 ? 30.84943 5.58331 11.43409 1.000 13.93051 809 ALA A N 1
ATOM 1553 C CA . ALA A 1 94 ? 30.60308 6.51888 12.52456 1.000 13.33359 809 ALA A CA 1
ATOM 1554 C C . ALA A 1 94 ? 29.15327 6.41505 12.94604 1.000 14.04023 809 ALA A C 1
ATOM 1555 O O . ALA A 1 94 ? 28.26285 6.21493 12.10732 1.000 17.28116 809 ALA A O 1
ATOM 1562 N N . ASP A 1 95 ? 28.90594 6.58366 14.23158 1.000 14.53975 810 ASP A N 1
ATOM 1563 C CA . ASP A 1 95 ? 27.54229 6.65504 14.74252 1.000 14.51531 810 ASP A CA 1
ATOM 1564 C C . ASP A 1 95 ? 27.39001 7.97128 15.49557 1.000 16.30901 810 ASP A C 1
ATOM 1565 O O . ASP A 1 95 ? 28.24430 8.86043 15.43871 1.000 15.98209 810 ASP A O 1
ATOM 1574 N N . SER A 1 96 ? 26.26526 8.11384 16.17841 1.000 17.32990 811 SER A N 1
ATOM 1575 C CA . SER A 1 96 ? 25.95650 9.37766 16.81948 1.000 18.30912 811 SER A CA 1
ATOM 1576 C C . SER A 1 96 ? 26.85728 9.66650 18.00643 1.000 17.44402 811 SER A C 1
ATOM 1577 O O . SER A 1 96 ? 26.73962 10.75860 18.57898 1.000 20.44532 811 SER A O 1
ATOM 1585 N N . SER A 1 97 ? 27.66043 8.69982 18.45111 1.000 18.34608 812 SER A N 1
ATOM 1586 C CA . SER A 1 97 ? 28.64915 8.91673 19.49891 1.000 21.14100 812 SER A CA 1
ATOM 1587 C C . SER A 1 97 ? 29.85653 9.69082 19.00748 1.000 20.58505 812 SER A C 1
ATOM 1588 O O . SER A 1 97 ? 30.67538 10.12640 19.82706 1.000 22.79180 812 SER A O 1
ATOM 1596 N N . SER A 1 98 ? 29.98165 9.86096 17.69830 1.000 17.53473 813 SER A N 1
ATOM 1597 C CA . SER A 1 98 ? 31.14114 10.50673 17.08924 1.000 16.03634 813 SER A CA 1
ATOM 1598 C C . SER A 1 98 ? 30.82114 11.98221 16.95634 1.000 15.88496 813 SER A C 1
ATOM 1599 O O . SER A 1 98 ? 30.19842 12.42138 15.99017 1.000 17.05371 813 SER A O 1
ATOM 1607 N N . GLN A 1 99 ? 31.23980 12.76525 17.94844 1.000 18.87879 814 GLN A N 1
ATOM 1608 C CA . GLN A 1 99 ? 30.93400 14.18700 17.96019 1.000 21.13165 814 GLN A CA 1
ATOM 1609 C C . GLN A 1 99 ? 31.65077 14.86879 16.80428 1.000 17.89735 814 GLN A C 1
ATOM 1610 O O . GLN A 1 99 ? 32.88880 14.83728 16.71193 1.000 18.76042 814 GLN A O 1
ATOM 1624 N N . GLY A 1 100 ? 30.87718 15.45201 15.90600 1.000 17.47225 815 GLY A N 1
ATOM 1625 C CA . GLY A 1 100 ? 31.41598 16.14533 14.76451 1.000 17.73235 815 GLY A CA 1
ATOM 1626 C C . GLY A 1 100 ? 31.47296 15.34423 13.48618 1.000 15.85312 815 GLY A C 1
ATOM 1627 O O . GLY A 1 100 ? 31.87775 15.89172 12.46394 1.000 16.52104 815 GLY A O 1
ATOM 1631 N N . ALA A 1 101 ? 31.04758 14.08463 13.49378 1.000 15.09351 816 ALA A N 1
ATOM 1632 C CA . ALA A 1 101 ? 31.18914 13.27549 12.28813 1.000 14.88662 816 ALA A CA 1
ATOM 1633 C C . ALA A 1 101 ? 30.35522 13.83484 11.13782 1.000 14.75368 816 ALA A C 1
ATOM 1634 O O . ALA A 1 101 ? 29.28500 14.41963 11.33618 1.000 15.81902 816 ALA A O 1
ATOM 1641 N N . THR A 1 102 ? 30.84579 13.61824 9.91829 1.000 14.80020 817 THR A N 1
ATOM 1642 C CA . THR A 1 102 ? 30.20694 14.07701 8.69341 1.000 16.20767 817 THR A CA 1
ATOM 1643 C C . THR A 1 102 ? 30.11473 12.93619 7.67357 1.000 14.95575 817 THR A C 1
ATOM 1644 O O . THR A 1 102 ? 29.15111 12.16271 7.67920 1.000 15.53212 817 THR A O 1
ATOM 1655 N N . TYR A 1 103 ? 31.12545 12.81000 6.80844 1.000 13.47660 818 TYR A N 1
ATOM 1656 C CA . TYR A 1 103 ? 31.09710 11.85101 5.70898 1.000 12.51550 818 TYR A CA 1
ATOM 1657 C C . TYR A 1 103 ? 30.82849 10.42881 6.17243 1.000 12.53493 818 TYR A C 1
ATOM 1658 O O . TYR A 1 103 ? 30.09002 9.68299 5.512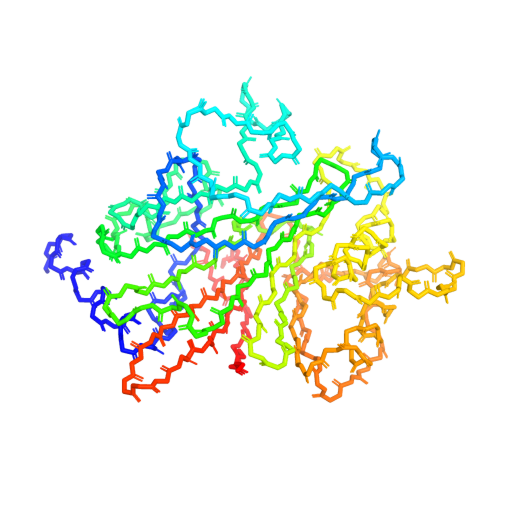45 1.000 12.39260 818 TYR A O 1
ATOM 1676 N N . TRP A 1 104 ? 31.41407 10.02987 7.30347 1.000 11.76431 819 TRP A N 1
ATOM 1677 C CA . TRP A 1 104 ? 31.35785 8.64205 7.74554 1.000 11.74275 819 TRP A CA 1
ATOM 1678 C C . TRP A 1 104 ? 30.03726 8.28076 8.40105 1.000 12.96738 819 TRP A C 1
ATOM 1679 O O . TRP A 1 104 ? 29.84074 7.10524 8.74015 1.000 13.10493 819 TRP A O 1
ATOM 1700 N N . LEU A 1 105 ? 29.13790 9.24519 8.57951 1.000 12.58296 820 LEU A N 1
ATOM 1701 C CA . LEU A 1 105 ? 27.76190 8.90741 8.91568 1.000 15.02604 820 LEU A CA 1
ATOM 1702 C C . LEU A 1 105 ? 26.99981 8.40517 7.70237 1.000 13.94546 820 LEU A C 1
ATOM 1703 O O . LEU A 1 105 ? 26.01050 7.66562 7.84868 1.000 18.77586 820 LEU A O 1
ATOM 1719 N N . LYS A 1 106 ? 27.40846 8.81708 6.50562 1.000 14.74351 821 LYS A N 1
ATOM 1720 C CA . LYS A 1 106 ? 26.71208 8.48618 5.28005 1.000 15.58987 821 LYS A CA 1
ATOM 1721 C C . LYS A 1 106 ? 27.34428 7.30916 4.54797 1.000 14.47760 821 LYS A C 1
ATOM 1722 O O . LYS A 1 106 ? 26.63623 6.37850 4.15412 1.000 15.67521 821 LYS A O 1
ATOM 1741 N N . TYR A 1 107 ? 28.65540 7.33508 4.34417 1.000 14.29646 822 TYR A N 1
ATOM 1742 C CA . TYR A 1 107 ? 29.35623 6.28832 3.61775 1.000 12.92610 822 TYR A CA 1
ATOM 1743 C C . TYR A 1 107 ? 30.12812 5.39675 4.57805 1.000 13.16045 822 TYR A C 1
ATOM 1744 O O . TYR A 1 107 ? 30.31798 5.73778 5.75074 1.000 13.52903 822 TYR A O 1
ATOM 1762 N N . ASN A 1 108 ? 30.58281 4.25084 4.06593 1.000 12.61462 823 ASN A N 1
ATOM 1763 C CA . ASN A 1 108 ? 31.25782 3.28435 4.92163 1.000 12.79224 823 ASN A CA 1
ATOM 1764 C C . ASN A 1 108 ? 32.45222 2.65663 4.20100 1.000 12.07729 823 ASN A C 1
ATOM 1765 O O . ASN A 1 108 ? 32.85483 3.07828 3.10841 1.000 12.73673 823 ASN A O 1
ATOM 1776 N N . LEU A 1 109 ? 33.04974 1.66428 4.87248 1.000 11.92614 824 LEU A N 1
ATOM 1777 C CA . LEU A 1 109 ? 34.24347 0.95622 4.42367 1.000 11.92801 824 LEU A CA 1
ATOM 1778 C C . LEU A 1 109 ? 33.96331 -0.52768 4.18417 1.000 12.63797 824 LEU A C 1
ATOM 1779 O O . LEU A 1 109 ? 34.90211 -1.30236 3.92993 1.000 11.86572 824 LEU A O 1
ATOM 1795 N N . THR A 1 110 ? 32.69062 -0.91801 4.19823 1.000 12.77323 825 THR A N 1
ATOM 1796 C CA . THR A 1 110 ? 32.18605 -2.28288 4.11825 1.000 12.86685 825 THR A CA 1
ATOM 1797 C C . THR A 1 110 ? 32.53295 -3.12317 5.34246 1.000 12.22071 825 THR A C 1
ATOM 1798 O O . THR A 1 110 ? 33.44721 -2.80010 6.11247 1.000 12.33904 825 THR A O 1
ATOM 1809 N N . ASN A 1 111 ? 31.81710 -4.23478 5.49144 1.000 14.55687 826 ASN A N 1
ATOM 1810 C CA . ASN A 1 111 ? 32.01073 -5.13809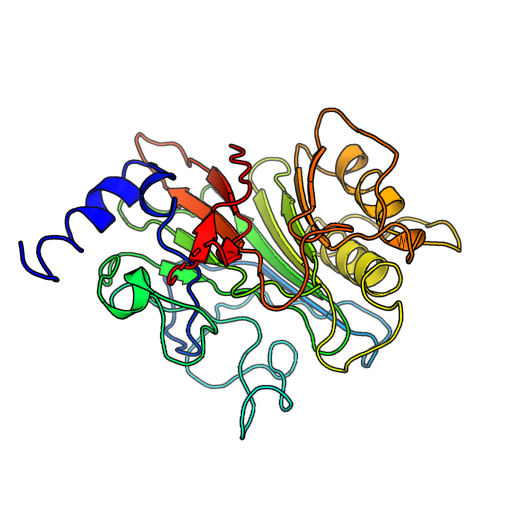 6.61266 1.000 13.22484 826 ASN A CA 1
ATOM 1811 C C . ASN A 1 111 ? 33.30697 -5.92623 6.53442 1.000 14.03293 826 ASN A C 1
ATOM 1812 O O . ASN A 1 111 ? 33.61242 -6.62254 7.50622 1.000 16.20677 826 ASN A O 1
ATOM 1823 N N . GLU A 1 112 ? 34.08353 -5.81104 5.45151 1.000 13.04709 827 GLU A N 1
ATOM 1824 C CA . GLU A 1 112 ? 35.39744 -6.44923 5.39504 1.000 12.24315 827 GLU A CA 1
ATOM 1825 C C . GLU A 1 112 ? 36.49655 -5.60890 6.03388 1.000 13.04595 827 GLU A C 1
ATOM 1826 O O . GLU A 1 112 ? 37.62814 -6.09917 6.15835 1.000 13.94617 827 GLU A O 1
ATOM 1838 N N . THR A 1 113 ? 36.19823 -4.38126 6.44901 1.000 11.91335 828 THR A N 1
ATOM 1839 C CA . THR A 1 113 ? 37.13391 -3.55075 7.19523 1.000 10.85217 828 THR A CA 1
ATOM 1840 C C . THR A 1 113 ? 36.90559 -3.76277 8.68274 1.000 10.40897 828 THR A C 1
ATOM 1841 O O . THR A 1 113 ? 35.75941 -3.83041 9.15227 1.000 12.29561 828 THR A O 1
ATOM 1852 N N . SER A 1 114 ? 37.99398 -3.86466 9.42921 1.000 10.83712 829 SER A N 1
ATOM 1853 C CA . SER A 1 114 ? 37.94999 -4.01374 10.87837 1.000 10.88127 829 SER A CA 1
ATOM 1854 C C . SER A 1 114 ? 38.46028 -2.73097 11.50728 1.000 9.97824 829 SER A C 1
ATOM 1855 O O . SER A 1 114 ? 39.54564 -2.25511 11.14773 1.000 10.85240 829 SER A O 1
ATOM 1863 N N . ILE A 1 115 ? 37.70353 -2.18721 12.45958 1.000 10.72650 830 ILE A N 1
ATOM 1864 C CA . ILE A 1 115 ? 38.01314 -0.89525 13.07047 1.000 10.25690 830 ILE A CA 1
ATOM 1865 C C . ILE A 1 115 ? 38.23247 -1.10147 14.56772 1.000 9.44630 830 ILE A C 1
ATOM 1866 O O . ILE A 1 115 ? 37.46918 -1.82261 15.22811 1.000 11.26353 830 ILE A O 1
ATOM 1882 N N . ILE A 1 116 ? 39.28624 -0.47616 15.08852 1.000 9.85707 831 ILE A N 1
ATOM 1883 C CA . ILE A 1 116 ? 39.58285 -0.46212 16.51382 1.000 9.37440 831 ILE A CA 1
ATOM 1884 C C . ILE A 1 116 ? 39.52975 0.98059 16.97042 1.000 10.23681 831 ILE A C 1
ATOM 1885 O O . ILE A 1 116 ? 40.27984 1.82466 16.46988 1.000 9.79706 831 ILE A O 1
ATOM 1901 N N A LYS A 1 117 ? 38.63235 1.26714 17.90936 0.518 10.52788 832 LYS A N 1
ATOM 1902 N N B LYS A 1 117 ? 38.64994 1.26302 17.92423 0.482 10.54332 832 LYS A N 1
ATOM 1903 C CA A LYS A 1 117 ? 38.54109 2.57436 18.54506 0.518 10.91957 832 LYS A CA 1
ATOM 1904 C CA B LYS A 1 117 ? 38.54065 2.58101 18.53520 0.482 10.90298 832 LYS A CA 1
ATOM 1905 C C A LYS A 1 117 ? 39.28937 2.52768 19.87278 0.518 10.40777 832 LYS A C 1
ATOM 1906 C C B LYS A 1 117 ? 39.26198 2.55207 19.87865 0.482 10.37233 832 LYS A C 1
ATOM 1907 O O A LYS A 1 117 ? 39.02711 1.65412 20.71230 0.518 11.19028 832 LYS A O 1
ATOM 1908 O O B LYS A 1 117 ? 38.96062 1.70615 20.73222 0.482 11.30063 832 LYS A O 1
ATOM 1945 N N . VAL A 1 118 ? 40.23278 3.44293 20.04887 1.000 10.30583 833 VAL A N 1
ATOM 1946 C CA . VAL A 1 118 ? 40.99466 3.56870 21.29046 1.000 11.52641 833 VAL A CA 1
ATOM 1947 C C . VAL A 1 118 ? 40.77864 4.96669 21.84042 1.000 10.98038 833 VAL A C 1
ATOM 1948 O O . VAL A 1 118 ? 41.20969 5.94763 21.21052 1.000 11.40094 833 VAL A O 1
ATOM 1962 N N . SER A 1 119 ? 40.12990 5.05820 23.00058 1.000 11.51029 834 SER A N 1
ATOM 1963 C CA A SER A 1 119 ? 39.93454 6.31659 23.69268 0.532 11.68540 834 SER A CA 1
ATOM 1964 C CA B SER A 1 119 ? 39.88293 6.29071 23.73035 0.468 11.67129 834 SER A CA 1
ATOM 1965 C C . SER A 1 119 ? 40.84404 6.38853 24.90934 1.000 10.65465 834 SER A C 1
ATOM 1966 O O . SER A 1 119 ? 41.48093 5.41906 25.29622 1.000 12.14020 834 SER A O 1
ATOM 1981 N N . ASN A 1 120 ? 40.90310 7.56323 25.51340 1.000 10.94427 835 ASN A N 1
ATOM 1982 C CA . ASN A 1 120 ? 41.59533 7.70948 26.78577 1.000 11.39414 835 ASN A CA 1
ATOM 1983 C C . ASN A 1 120 ? 40.82235 6.96933 27.88913 1.000 11.18712 835 ASN A C 1
ATOM 1984 O O . ASN A 1 120 ? 39.62578 6.64325 27.75375 1.000 12.02412 835 ASN A O 1
ATOM 1995 N N . SER A 1 121 ? 41.51137 6.72829 29.00398 1.000 11.04185 836 SER A N 1
ATOM 1996 C CA . SER A 1 121 ? 40.86110 6.25970 30.23013 1.000 10.88925 836 SER A CA 1
ATOM 1997 C C . SER A 1 121 ? 40.28031 7.45721 30.98160 1.000 12.00687 836 SER A C 1
ATOM 1998 O O . SER A 1 121 ? 40.63163 8.61121 30.71573 1.000 12.39592 836 SER A O 1
ATOM 2006 N N . ALA A 1 122 ? 39.37685 7.18492 31.93047 1.000 11.96714 837 ALA A N 1
ATOM 2007 C CA . ALA A 1 122 ? 38.76809 8.29377 32.65797 1.000 13.55072 837 ALA A CA 1
ATOM 2008 C C . ALA A 1 122 ? 39.82663 9.21070 33.24743 1.000 12.94820 837 ALA A C 1
ATOM 2009 O O . ALA A 1 122 ? 39.67593 10.44641 33.23183 1.000 13.30003 837 ALA A O 1
ATOM 2016 N N . ARG A 1 123 ? 40.89387 8.63480 33.79663 1.000 12.65955 838 ARG A N 1
ATOM 2017 C CA . ARG A 1 123 ? 42.02554 9.38811 34.28562 1.000 11.78025 838 ARG A CA 1
ATOM 2018 C C . ARG A 1 123 ? 43.30996 8.67988 33.86712 1.000 11.19380 838 ARG A C 1
ATOM 2019 O O . ARG A 1 123 ? 44.09906 8.22231 34.68212 1.000 12.12277 838 ARG A O 1
ATOM 2040 N N . GLY A 1 124 ? 43.55546 8.57883 32.55512 1.000 10.90969 839 GLY A N 1
ATOM 2041 C CA . GLY A 1 124 ? 44.77916 7.97040 32.09489 1.000 10.91137 839 GLY A CA 1
ATOM 2042 C C . GLY A 1 124 ? 44.73844 7.45022 30.69546 1.000 11.22444 839 GLY A C 1
ATOM 2043 O O . GLY A 1 124 ? 44.11308 8.06062 29.80737 1.000 10.40903 839 GLY A O 1
ATOM 2047 N N . ALA A 1 125 ? 45.42627 6.33056 30.45432 1.000 10.45270 840 ALA A N 1
ATOM 2048 C CA . ALA A 1 125 ? 45.77352 5.90603 29.11159 1.000 9.92690 840 ALA A CA 1
ATOM 2049 C C . ALA A 1 125 ? 45.28735 4.49835 28.82464 1.000 10.44660 840 ALA A C 1
ATOM 2050 O O . ALA A 1 125 ? 45.37020 3.62156 29.67945 1.000 11.31024 840 ALA A O 1
ATOM 2057 N N . ASN A 1 126 ? 44.81888 4.27465 27.60184 1.000 10.05613 841 ASN A N 1
ATOM 2058 C CA . ASN A 1 126 ? 44.62821 2.95712 27.01919 1.000 10.31946 841 ASN A CA 1
ATOM 2059 C C . ASN A 1 126 ? 45.58229 2.79158 25.85364 1.000 10.17183 841 ASN A C 1
ATOM 2060 O O . ASN A 1 126 ? 45.88220 3.75499 25.15412 1.000 10.27900 841 ASN A O 1
ATOM 2071 N N . GLY A 1 127 ? 46.06032 1.57464 25.64807 1.000 9.98531 842 GLY A N 1
ATOM 2072 C CA . GLY A 1 127 ? 46.92459 1.29378 24.51033 1.000 10.43941 842 GLY A CA 1
ATOM 2073 C C . GLY A 1 127 ? 46.74757 -0.10936 23.98636 1.000 11.31492 842 GLY A C 1
ATOM 2074 O O . GLY A 1 127 ? 46.30244 -1.01390 24.69132 1.000 11.95982 842 GLY A O 1
ATOM 2078 N N . ILE A 1 128 ? 47.14362 -0.28524 22.73352 1.000 10.70730 843 ILE A N 1
ATOM 2079 C CA . ILE A 1 128 ? 47.18037 -1.59115 22.09740 1.000 11.21003 843 ILE A CA 1
ATOM 2080 C C . ILE A 1 128 ? 48.53186 -1.77882 21.41814 1.000 10.36406 843 ILE A C 1
ATOM 2081 O O . ILE A 1 128 ? 49.19266 -0.82498 21.01990 1.000 10.89527 843 ILE A O 1
ATOM 2097 N N . LYS A 1 129 ? 48.89902 -3.05589 21.24248 1.000 11.25482 844 LYS A N 1
ATOM 2098 C CA . LYS A 1 129 ? 50.08631 -3.48732 20.50991 1.000 11.27965 844 LYS A CA 1
ATOM 2099 C C . LYS A 1 129 ? 49.64326 -4.55347 19.52825 1.000 11.93660 844 LYS A C 1
ATOM 2100 O O . LYS A 1 129 ? 49.09834 -5.59396 19.93636 1.000 12.74188 844 LYS A O 1
ATOM 2119 N N . ILE A 1 130 ? 49.93831 -4.31821 18.25309 1.000 11.79167 845 ILE A N 1
ATOM 2120 C CA . ILE A 1 130 ? 49.57081 -5.20616 17.15242 1.000 12.59597 845 ILE A CA 1
ATOM 2121 C C . ILE A 1 130 ? 50.82795 -5.79279 16.52534 1.000 13.35713 845 ILE A C 1
ATOM 2122 O O . ILE A 1 130 ? 51.78783 -5.06144 16.24879 1.000 13.39448 845 ILE A O 1
ATOM 2138 N N . ALA A 1 131 ? 50.82008 -7.10499 16.31066 1.000 13.24042 846 ALA A N 1
ATOM 2139 C CA . ALA A 1 131 ? 51.86929 -7.77450 15.55044 1.000 14.59657 846 ALA A CA 1
ATOM 2140 C C . ALA A 1 131 ? 51.58509 -7.56472 14.06883 1.000 14.10495 846 ALA A C 1
ATOM 2141 O O . ALA A 1 131 ? 50.58041 -8.05251 13.53227 1.000 13.87437 846 ALA A O 1
ATOM 2148 N N . LEU A 1 132 ? 52.44914 -6.79612 13.41097 1.000 14.43617 847 LEU A N 1
ATOM 2149 C CA . LEU A 1 132 ? 52.21146 -6.46172 12.00827 1.000 15.32158 847 LEU A CA 1
ATOM 2150 C C . LEU A 1 132 ? 52.09418 -7.70158 11.11407 1.000 14.30414 847 LEU A C 1
ATOM 2151 O O . LEU A 1 132 ? 51.37711 -7.67126 10.10667 1.000 14.66466 847 LEU A O 1
ATOM 2167 N N A GLU A 1 133 ? 52.76585 -8.78956 11.46186 0.769 14.46459 848 GLU A N 1
ATOM 2168 N N B GLU A 1 133 ? 52.77387 -8.79253 11.46644 0.231 14.59647 848 GLU A N 1
ATOM 2169 C CA A GLU A 1 133 ? 52.68905 -9.97640 10.62610 0.769 15.76308 848 GLU A CA 1
ATOM 2170 C CA B GLU A 1 133 ? 52.69345 -9.99597 10.65013 0.231 15.90329 848 GLU A CA 1
ATOM 2171 C C A GLU A 1 133 ? 51.37404 -10.72481 10.78651 0.769 15.70225 848 GLU A C 1
ATOM 2172 C C B GLU A 1 133 ? 51.32139 -10.65053 10.71335 0.231 15.84568 848 GLU A C 1
ATOM 2173 O O A GLU A 1 133 ? 51.15137 -11.70598 10.07232 0.769 17.50549 848 GLU A O 1
ATOM 2174 O O B GLU A 1 133 ? 51.01459 -11.49697 9.86573 0.231 16.21625 848 GLU A O 1
ATOM 2197 N N . GLU A 1 134 ? 50.49304 -10.27414 11.67982 1.000 15.38564 849 GLU A N 1
ATOM 2198 C CA . GLU A 1 134 ? 49.16643 -10.86078 11.85182 1.000 15.56078 849 GLU A CA 1
ATOM 2199 C C . GLU A 1 134 ? 48.07069 -10.11878 11.09772 1.000 15.50197 849 GLU A C 1
ATOM 2200 O O . GLU A 1 134 ? 46.92112 -10.57275 11.09279 1.000 16.83858 849 GLU A O 1
ATOM 2213 N N . ILE A 1 135 ? 48.38625 -9.00570 10.43950 1.000 13.70692 850 ILE A N 1
ATOM 2214 C CA . ILE A 1 135 ? 47.41343 -8.36971 9.56149 1.000 12.69311 850 ILE A CA 1
ATOM 2215 C C . ILE A 1 135 ? 47.25926 -9.25693 8.33233 1.000 13.43424 850 ILE A C 1
ATOM 2216 O O . ILE A 1 135 ? 48.25318 -9.66076 7.72497 1.000 14.82386 850 ILE A O 1
ATOM 2232 N N . GLU A 1 136 ? 46.02340 -9.56382 7.95693 1.000 13.78527 851 GLU A N 1
ATOM 2233 C CA . GLU A 1 136 ? 45.73100 -10.52626 6.90301 1.000 14.26191 851 GLU A CA 1
ATOM 2234 C C . GLU A 1 136 ? 45.31727 -9.84058 5.60479 1.000 13.87493 851 GLU A C 1
ATOM 2235 O O . GLU A 1 136 ? 44.65698 -8.79660 5.59287 1.000 13.23545 851 GLU A O 1
ATOM 2247 N N . GLU A 1 137 ? 45.71234 -10.46395 4.49550 1.000 14.63144 852 GLU A N 1
ATOM 2248 C CA . GLU A 1 137 ? 45.35031 -9.95038 3.18563 1.000 14.98412 852 GLU A CA 1
ATOM 2249 C C . GLU A 1 137 ? 43.84294 -9.83838 3.03528 1.000 13.03035 852 GLU A C 1
ATOM 2250 O O . GLU A 1 137 ? 43.09143 -10.73629 3.42872 1.000 14.63535 852 GLU A O 1
ATOM 2262 N N . ASN A 1 138 ? 43.41284 -8.74191 2.42553 1.000 12.34138 853 ASN A N 1
ATOM 2263 C CA . ASN A 1 138 ? 42.00644 -8.41157 2.19371 1.000 12.80038 853 ASN A CA 1
ATOM 2264 C C . ASN A 1 138 ? 41.21207 -8.17504 3.47344 1.000 12.56577 853 ASN A C 1
ATOM 2265 O O . ASN A 1 138 ? 39.97804 -8.04085 3.42208 1.000 13.03169 853 ASN A O 1
ATOM 2276 N N . LYS A 1 139 ? 41.89625 -8.02117 4.60406 1.000 11.95833 854 LYS A N 1
ATOM 2277 C CA . LYS A 1 139 ? 41.26828 -7.74239 5.89824 1.000 11.88118 854 LYS A CA 1
ATOM 2278 C C . LYS A 1 139 ? 41.95993 -6.53406 6.52395 1.000 10.88576 854 LYS A C 1
ATOM 2279 O O . LYS A 1 139 ? 42.64634 -6.63322 7.55330 1.000 11.55451 854 LYS A O 1
ATOM 2298 N N . PRO A 1 140 ? 41.81319 -5.36632 5.91406 1.000 10.83657 855 PRO A N 1
ATOM 2299 C CA . PRO A 1 140 ? 42.52013 -4.18898 6.42042 1.000 10.87297 855 PRO A CA 1
ATOM 2300 C C . PRO A 1 140 ? 41.96248 -3.75153 7.77911 1.000 10.58960 855 PRO A C 1
ATOM 2301 O O . PRO A 1 140 ? 40.78745 -3.97300 8.11107 1.000 11.03648 855 PRO A O 1
ATOM 2312 N N . VAL A 1 141 ? 42.82020 -3.09903 8.55923 1.000 9.96307 856 VAL A N 1
ATOM 2313 C CA . VAL A 1 141 ? 42.50173 -2.66239 9.91071 1.000 10.33379 856 VAL A CA 1
ATOM 2314 C C . VAL A 1 141 ? 42.69127 -1.16294 9.99326 1.000 10.15283 856 VAL A C 1
ATOM 2315 O O . VAL A 1 141 ? 43.67296 -0.61185 9.47474 1.000 10.57823 856 VAL A O 1
ATOM 2328 N N . VAL A 1 142 ? 41.72800 -0.49177 10.62108 1.000 9.69331 857 VAL A N 1
ATOM 2329 C CA . VAL A 1 142 ? 41.77898 0.94990 10.84655 1.000 9.09766 857 VAL A CA 1
ATOM 2330 C C . VAL A 1 142 ? 41.72133 1.19450 12.34404 1.000 8.63935 857 VAL A C 1
ATOM 2331 O O . VAL A 1 142 ? 40.85225 0.63502 13.02308 1.000 9.66938 857 VAL A O 1
ATOM 2344 N N . ILE A 1 143 ? 42.61907 2.02304 12.85788 1.000 8.75288 858 ILE A N 1
ATOM 2345 C CA . ILE A 1 143 ? 42.57978 2.47710 14.24645 1.000 8.85964 858 ILE A CA 1
ATOM 2346 C C . ILE A 1 143 ? 42.10388 3.91943 14.23650 1.000 8.91601 858 ILE A C 1
ATOM 2347 O O . ILE A 1 143 ? 42.66207 4.75622 13.51111 1.000 9.34775 858 ILE A O 1
ATOM 2363 N N . THR A 1 144 ? 41.08001 4.21872 15.03729 1.000 9.18207 859 THR A N 1
ATOM 2364 C CA . THR A 1 144 ? 40.60286 5.57480 15.19491 1.000 8.47882 859 THR A CA 1
ATOM 2365 C C . THR A 1 144 ? 40.68292 5.99667 16.65699 1.000 8.72810 859 THR A C 1
ATOM 2366 O O . THR A 1 144 ? 40.47655 5.18681 17.56659 1.000 9.32337 859 THR A O 1
ATOM 2377 N N . SER A 1 145 ? 40.99614 7.26406 16.88422 1.000 9.12960 860 SER A N 1
ATOM 2378 C CA A SER A 1 145 ? 41.00745 7.79191 18.24325 0.535 9.65254 860 SER A CA 1
ATOM 2379 C CA B SER A 1 145 ? 41.03620 7.85708 18.21262 0.465 9.70193 860 SER A CA 1
ATOM 2380 C C . SER A 1 145 ? 39.78121 8.64215 18.55155 1.000 10.38343 860 SER A C 1
ATOM 2381 O O . SER A 1 145 ? 39.67181 9.16373 19.67040 1.000 10.91650 860 SER A O 1
ATOM 2396 N N . GLY A 1 146 ? 38.82309 8.74891 17.63187 1.000 10.50954 861 GLY A N 1
ATOM 2397 C CA . GLY A 1 146 ? 37.67006 9.58906 17.84595 1.000 12.03702 861 GLY A CA 1
ATOM 2398 C C . GLY A 1 146 ? 38.00314 11.06415 17.83294 1.000 11.37534 861 GLY A C 1
ATOM 2399 O O . GLY A 1 146 ? 39.01512 11.51652 17.29521 1.000 11.18880 861 GLY A O 1
ATOM 2403 N N A THR A 1 147 ? 37.12753 11.83952 18.47532 0.895 12.45556 862 THR A N 1
ATOM 2404 N N B THR A 1 147 ? 37.08210 11.82697 18.42084 0.105 12.39850 862 THR A N 1
ATOM 2405 C CA A THR A 1 147 ? 37.21397 13.29245 18.44074 0.895 12.04641 862 THR A CA 1
ATOM 2406 C CA B THR A 1 147 ? 37.23132 13.26957 18.48913 0.105 12.08582 862 THR A CA 1
ATOM 2407 C C A THR A 1 147 ? 38.16045 13.77935 19.52440 0.895 11.51527 862 THR A C 1
ATOM 2408 C C B THR A 1 147 ? 38.30588 13.60324 19.50800 0.105 11.35664 862 THR A C 1
ATOM 2409 O O A THR A 1 147 ? 37.90504 13.53583 20.70807 0.895 12.07322 862 THR A O 1
ATOM 2410 O O B THR A 1 147 ? 38.31741 13.05052 20.61576 0.105 9.06845 862 THR A O 1
ATOM 2431 N N . LEU A 1 148 ? 39.21341 14.49738 19.13983 1.000 10.26996 863 LEU A N 1
ATOM 2432 C CA . LEU A 1 148 ? 40.24295 14.94359 20.06216 1.000 10.94602 863 LEU A CA 1
ATOM 2433 C C . LEU A 1 148 ? 39.95897 16.38158 20.45437 1.000 10.13925 863 LEU A C 1
ATOM 2434 O O . LEU A 1 148 ? 39.88767 17.27199 19.60651 1.000 11.18268 863 LEU A O 1
ATOM 2451 N N . THR A 1 149 ? 39.79416 16.60405 21.76740 1.000 10.70238 864 THR A N 1
ATOM 2452 C CA . THR A 1 149 ? 39.43782 17.90333 22.32578 1.000 12.19530 864 THR A CA 1
ATOM 2453 C C . THR A 1 149 ? 40.32026 18.23481 23.52589 1.000 11.66596 864 THR A C 1
ATOM 2454 O O . THR A 1 149 ? 39.89411 18.96839 24.43078 1.000 13.51668 864 THR A O 1
ATOM 2465 N N . GLY A 1 150 ? 41.53100 17.70252 23.55572 1.000 11.99253 865 GLY A N 1
ATOM 2466 C CA . GLY A 1 150 ? 42.51037 17.98346 24.58209 1.000 12.42853 865 GLY A CA 1
ATOM 2467 C C . GLY A 1 150 ? 43.41402 16.81238 24.89110 1.000 11.0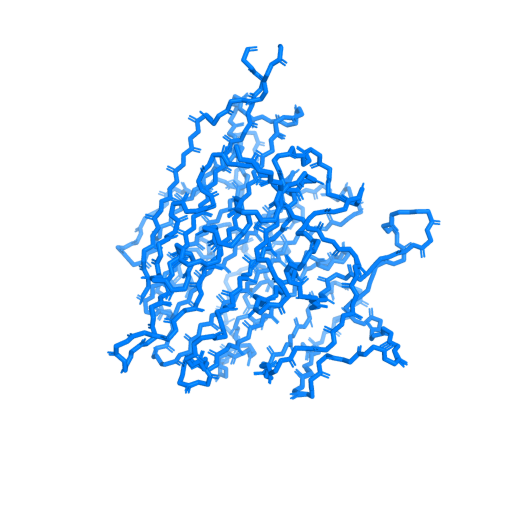7004 865 GLY A C 1
ATOM 2468 O O . GLY A 1 150 ? 44.50332 17.01638 25.42870 1.000 11.89105 865 GLY A O 1
ATOM 2472 N N . CYS A 1 151 ? 43.01867 15.60331 24.52065 1.000 10.52542 866 CYS A N 1
ATOM 2473 C CA A CYS A 1 151 ? 43.79937 14.41758 24.83970 0.592 10.35190 866 CYS A CA 1
ATOM 2474 C CA B CYS A 1 151 ? 43.82563 14.44226 24.86153 0.408 10.36264 866 CYS A CA 1
ATOM 2475 C C . CYS A 1 151 ? 44.96055 14.23508 23.85840 1.000 9.49528 866 CYS A C 1
ATOM 2476 O O . CYS A 1 151 ? 45.06550 14.91801 22.83124 1.000 9.72994 866 CYS A O 1
ATOM 2490 N N . THR A 1 152 ? 45.82377 13.27542 24.17548 1.000 9.10007 867 THR A N 1
ATOM 2491 C CA . THR A 1 152 ? 47.02557 12.98710 23.40764 1.000 8.00953 867 THR A CA 1
ATOM 2492 C C . THR A 1 152 ? 46.96976 11.58761 22.84076 1.000 8.10593 867 THR A C 1
ATOM 2493 O O . THR A 1 152 ? 46.65872 10.63321 23.55709 1.000 9.41081 867 THR A O 1
ATOM 2504 N N . VAL A 1 153 ? 47.29551 11.46325 21.55741 1.000 8.00779 868 VAL A N 1
ATOM 2505 C CA . VAL A 1 153 ? 47.33151 10.17616 20.86489 1.000 8.46767 868 VAL A CA 1
ATOM 2506 C C . VAL A 1 153 ? 48.74356 9.92227 20.37203 1.000 8.70975 868 VAL A C 1
ATOM 2507 O O . VAL A 1 153 ? 49.32583 10.76234 19.66287 1.000 9.46630 868 VAL A O 1
ATOM 2520 N N . VAL A 1 154 ? 49.27685 8.75658 20.70760 1.000 8.18102 869 VAL A N 1
ATOM 2521 C CA . VAL A 1 154 ? 50.58754 8.29101 20.25156 1.000 9.12332 869 VAL A CA 1
ATOM 2522 C C . VAL A 1 154 ? 50.40582 7.09438 19.33360 1.000 8.46554 869 VAL A C 1
ATOM 2523 O O . VAL A 1 154 ? 49.75912 6.10085 19.71274 1.000 9.42316 869 VAL A O 1
ATOM 2536 N N . PHE A 1 155 ? 51.02949 7.15865 18.16114 1.000 8.89979 870 PHE A N 1
ATOM 2537 C CA . PHE A 1 155 ? 51.22609 6.00484 17.29794 1.000 8.40759 870 PHE A CA 1
ATOM 2538 C C . PHE A 1 155 ? 52.71872 5.76082 17.22739 1.000 8.82894 870 PHE A C 1
ATOM 2539 O O . PHE A 1 155 ? 53.49885 6.71301 17.08745 1.000 10.42498 870 PHE A O 1
ATOM 2556 N N . ALA A 1 156 ? 53.13818 4.50047 17.30787 1.000 9.94115 871 ALA A N 1
ATOM 2557 C CA . ALA A 1 156 ? 54.57074 4.22714 17.29680 1.000 9.97096 871 ALA A CA 1
ATOM 2558 C C . ALA A 1 156 ? 54.85018 2.83531 16.76768 1.000 10.77688 871 ALA A C 1
ATOM 2559 O O . ALA A 1 156 ? 54.03344 1.91834 16.89583 1.000 12.24419 871 ALA A O 1
ATOM 2566 N N . ARG A 1 157 ? 56.03983 2.66254 16.21947 1.000 11.87413 872 ARG A N 1
ATOM 2567 C CA . ARG A 1 157 ? 56.47594 1.34477 15.78158 1.000 12.28423 872 ARG A CA 1
ATOM 2568 C C . ARG A 1 157 ? 57.77455 0.97798 16.48001 1.000 13.32809 872 ARG A C 1
ATOM 2569 O O . ARG A 1 157 ? 58.65822 1.81716 16.65679 1.000 13.66869 872 ARG A O 1
ATOM 2590 N N . LYS A 1 158 ? 57.89984 -0.29158 16.84714 1.000 14.11712 873 LYS A N 1
ATOM 2591 C CA A LYS A 1 158 ? 59.16425 -0.83819 17.33938 0.581 14.87708 873 LYS A CA 1
ATOM 2592 C CA B LYS A 1 158 ? 59.15632 -0.84374 17.34969 0.419 14.97743 873 LYS A CA 1
ATOM 2593 C C . LYS A 1 158 ? 59.27619 -2.23981 16.75748 1.000 16.98351 873 LYS A C 1
ATOM 2594 O O . LYS A 1 158 ? 58.48565 -3.12472 17.09376 1.000 16.29909 873 LYS A O 1
ATOM 2631 N N . GLY A 1 159 ? 60.24731 -2.43545 15.87549 1.000 18.26989 874 GLY A N 1
ATOM 2632 C CA . GLY A 1 159 ? 60.40306 -3.73976 15.24991 1.000 18.87997 874 GLY A CA 1
ATOM 2633 C C . GLY A 1 159 ? 59.17738 -4.09268 14.43365 1.000 17.67640 874 GLY A C 1
ATOM 2634 O O . GLY A 1 159 ? 58.70534 -3.30729 13.60300 1.000 20.58501 874 GLY A O 1
ATOM 2638 N N . GLU A 1 160 ? 58.63786 -5.28675 14.66219 1.000 17.47411 875 GLU A N 1
ATOM 2639 C CA . GLU A 1 160 ? 57.49648 -5.77370 13.90311 1.000 16.48835 875 GLU A CA 1
ATOM 2640 C C . GLU A 1 160 ? 56.18012 -5.54275 14.62341 1.000 15.78407 875 GLU A C 1
ATOM 2641 O O . GLU A 1 160 ? 55.19650 -6.24483 14.36919 1.000 15.86412 875 GLU A O 1
ATOM 2653 N N . TYR A 1 161 ? 56.14004 -4.56385 15.52053 1.000 14.95546 876 TYR A N 1
ATOM 2654 C CA . TYR A 1 161 ? 54.95527 -4.28537 16.32055 1.000 13.53831 876 TYR A CA 1
ATOM 2655 C C . TYR A 1 161 ? 54.57512 -2.81950 16.19954 1.000 13.19805 876 TYR A C 1
ATOM 2656 O O . TYR A 1 161 ? 55.43130 -1.93420 16.12734 1.000 14.43905 876 TYR A O 1
ATOM 2674 N N . PHE A 1 162 ? 53.27492 -2.57691 16.19914 1.000 12.73700 877 PHE A N 1
ATOM 2675 C CA . PHE A 1 162 ? 52.72554 -1.22986 16.15809 1.000 11.59561 877 PHE A CA 1
ATOM 2676 C C . PHE A 1 162 ? 51.93986 -0.95923 17.42614 1.000 11.15933 877 PHE A C 1
ATOM 2677 O O . PHE A 1 162 ? 51.22862 -1.83730 17.92277 1.000 12.12953 877 PHE A O 1
ATOM 2694 N N . TYR A 1 163 ? 52.05378 0.26637 17.92256 1.000 10.65542 878 TYR A N 1
ATOM 2695 C CA . TYR A 1 163 ? 51.46731 0.68392 19.18625 1.000 9.98712 878 TYR A CA 1
ATOM 2696 C C . TYR A 1 163 ? 50.57886 1.89288 18.97565 1.000 10.10701 878 TYR A C 1
ATOM 2697 O O . TYR A 1 163 ? 50.94168 2.82126 18.24934 1.000 10.29739 878 TYR A O 1
ATOM 2715 N N . ALA A 1 164 ? 49.41687 1.89183 19.61991 1.000 9.46278 879 ALA A N 1
ATOM 2716 C CA . ALA A 1 164 ? 48.52943 3.05829 19.62821 1.000 9.45747 879 ALA A CA 1
ATOM 2717 C C . ALA A 1 164 ? 48.11724 3.28850 21.07189 1.000 9.14256 879 ALA A C 1
ATOM 2718 O O . ALA A 1 164 ? 47.57754 2.37223 21.70223 1.000 9.95349 879 ALA A O 1
ATOM 2725 N N . VAL A 1 165 ? 48.36134 4.49465 21.58412 1.000 9.19813 880 VAL A N 1
ATOM 2726 C CA . VAL A 1 165 ? 48.09010 4.83360 22.98107 1.000 9.47059 880 VAL A CA 1
ATOM 2727 C C . VAL A 1 165 ? 47.35963 6.16406 23.01739 1.000 9.14289 880 VAL A C 1
ATOM 2728 O O . VAL A 1 165 ? 47.74131 7.11526 22.33754 1.000 10.85018 880 VAL A O 1
ATOM 2741 N N . HIS A 1 166 ? 46.29397 6.23389 23.79774 1.000 9.36215 881 HIS A N 1
ATOM 2742 C CA . HIS A 1 166 ? 45.47621 7.44048 23.90516 1.000 9.55971 881 HIS A CA 1
ATOM 2743 C C . HIS A 1 166 ? 45.36498 7.77117 25.37891 1.000 8.79498 881 HIS A C 1
ATOM 2744 O O . HIS A 1 166 ? 44.89558 6.93595 26.16335 1.000 9.35151 881 HIS A O 1
ATOM 2759 N N . THR A 1 167 ? 45.81338 8.96018 25.76550 1.000 9.00644 882 THR A N 1
ATOM 2760 C CA . THR A 1 167 ? 45.85420 9.35632 27.16211 1.000 9.53218 882 THR A CA 1
ATOM 2761 C C . THR A 1 167 ? 45.17452 10.70145 27.35497 1.000 9.42021 882 THR A C 1
ATOM 2762 O O . THR A 1 167 ? 45.15370 11.55665 26.45501 1.000 10.18875 882 THR A O 1
ATOM 2773 N N . GLY A 1 168 ? 44.63385 10.88613 28.54409 1.000 9.86921 883 GLY A N 1
ATOM 2774 C CA . GLY A 1 168 ? 43.89387 12.09811 28.86063 1.000 10.87423 883 GLY A CA 1
ATOM 2775 C C . GLY A 1 168 ? 42.95385 11.81278 30.01345 1.000 10.77958 883 GLY A C 1
ATOM 2776 O O . GLY A 1 168 ? 43.19348 10.90883 30.82013 1.000 11.91443 883 GLY A O 1
ATOM 2780 N N . ASN A 1 169 ? 41.88029 12.58981 30.09230 1.000 11.38028 884 ASN A N 1
ATOM 2781 C CA . ASN A 1 169 ? 40.91399 12.35341 31.16477 1.000 12.12116 884 ASN A CA 1
ATOM 2782 C C . ASN A 1 169 ? 39.55278 12.86459 30.74620 1.000 12.57358 884 ASN A C 1
ATOM 2783 O O . ASN A 1 169 ? 39.44736 13.78654 29.93158 1.000 13.36701 884 ASN A O 1
ATOM 2794 N N . SER A 1 170 ? 38.51711 12.24675 31.30029 1.000 13.88091 885 SER A N 1
ATOM 2795 C CA . SER A 1 170 ? 37.13060 12.63532 31.06472 1.000 15.00235 885 SER A CA 1
ATOM 2796 C C . SER A 1 170 ? 36.54662 13.47432 32.18791 1.000 15.35863 885 SER A C 1
ATOM 2797 O O . SER A 1 170 ? 35.33659 13.74268 32.18250 1.000 17.95693 885 SER A O 1
ATOM 2805 N N . GLU A 1 171 ? 37.36152 13.86983 33.16130 1.000 14.47534 886 GLU A N 1
ATOM 2806 C CA . GLU A 1 171 ? 36.89766 14.44356 34.42182 1.000 17.95588 886 GLU A CA 1
ATOM 2807 C C . GLU A 1 171 ? 37.23615 15.92706 34.55227 1.000 16.00799 886 GLU A C 1
ATOM 2808 O O . GLU A 1 171 ? 37.21634 16.48037 35.66016 1.000 16.47302 886 GLU A O 1
ATOM 2820 N N . SER A 1 172 ? 37.53288 16.58582 33.43874 1.000 15.64184 887 SER A N 1
ATOM 2821 C CA . SER A 1 172 ? 37.73148 18.03568 33.41268 1.000 15.24149 887 SER A CA 1
ATOM 2822 C C . SER A 1 172 ? 38.89417 18.45935 34.30162 1.000 14.61824 887 SER A C 1
ATOM 2823 O O . SER A 1 172 ? 38.85607 19.53836 34.89808 1.000 16.18756 887 SER A O 1
ATOM 2831 N N . LEU A 1 173 ? 39.94848 17.65022 34.39383 1.000 14.29393 888 LEU A N 1
ATOM 2832 C CA . LEU A 1 173 ? 40.97006 17.87432 35.40658 1.000 14.83384 888 LEU A CA 1
ATOM 2833 C C . LEU A 1 173 ? 41.99474 18.90720 34.94003 1.000 15.00600 888 LEU A C 1
ATOM 2834 O O . LEU A 1 173 ? 42.55158 18.79091 33.85151 1.000 17.82596 888 LEU A O 1
ATOM 2850 N N . ILE A 1 174 ? 42.26101 19.90898 35.78589 1.000 16.77790 889 ILE A N 1
ATOM 2851 C CA . ILE A 1 174 ? 43.24320 20.94450 35.46517 1.000 15.75720 889 ILE A CA 1
ATOM 2852 C C . ILE A 1 174 ? 44.64690 20.35017 35.37919 1.000 16.02009 889 ILE A C 1
ATOM 2853 O O . ILE A 1 174 ? 45.12236 19.72068 36.32551 1.000 19.21426 889 ILE A O 1
ATOM 2869 N N . GLY A 1 175 ? 45.32928 20.60025 34.26382 1.000 18.35239 890 GLY A N 1
ATOM 2870 C CA . GLY A 1 175 ? 46.73882 20.26762 34.07916 1.000 19.80807 890 GLY A CA 1
ATOM 2871 C C . GLY A 1 175 ? 47.09450 18.79245 33.97401 1.000 19.64419 890 GLY A C 1
ATOM 2872 O O . GLY A 1 175 ? 48.29132 18.46813 33.88756 1.000 21.00138 890 GLY A O 1
ATOM 2876 N N . PHE A 1 176 ? 46.10837 17.88687 33.97387 1.000 16.50521 891 PHE A N 1
ATOM 2877 C CA . PHE A 1 176 ? 46.37105 16.44589 34.09278 1.000 14.50878 891 PHE A CA 1
ATOM 2878 C C . PHE A 1 176 ? 47.03657 15.87713 32.85164 1.000 16.31682 891 PHE A C 1
ATOM 2879 O O . PHE A 1 176 ? 48.02586 15.12874 32.92928 1.000 13.49818 891 PHE A O 1
ATOM 2896 N N . THR A 1 177 ? 46.49781 16.19116 31.70062 1.000 14.29900 892 THR A N 1
ATOM 2897 C CA . THR A 1 177 ? 46.88606 15.44731 30.49996 1.000 13.74488 892 THR A CA 1
ATOM 2898 C C . THR A 1 177 ? 48.34461 15.64506 30.12230 1.000 13.12533 892 THR A C 1
ATOM 2899 O O . THR A 1 177 ? 48.96723 14.69982 29.61530 1.000 12.55666 892 THR A O 1
ATOM 2910 N N . SER A 1 178 ? 48.90489 16.82572 30.34415 1.000 13.08312 893 SER A N 1
ATOM 2911 C CA . SER A 1 178 ? 50.29012 17.08965 30.00112 1.000 12.50982 893 SER A CA 1
ATOM 2912 C C . SER A 1 178 ? 51.27537 16.65226 31.07841 1.000 12.51656 893 SER A C 1
ATOM 2913 O O . SER A 1 178 ? 52.48441 16.83657 30.90250 1.000 14.67060 893 SER A O 1
ATOM 2921 N N . THR A 1 179 ? 50.80878 16.09155 32.19266 1.000 12.24117 894 THR A N 1
ATOM 2922 C CA . THR A 1 179 ? 51.67476 15.61465 33.26886 1.000 13.47140 894 THR A CA 1
ATOM 2923 C C . THR A 1 179 ? 51.31648 14.16772 33.58721 1.000 12.89186 894 THR A C 1
ATOM 2924 O O . THR A 1 179 ? 51.92737 13.24408 33.04558 1.000 13.64267 894 THR A O 1
ATOM 2935 N N . SER A 1 180 ? 50.28468 13.96847 34.41212 1.000 13.70330 895 SER A N 1
ATOM 2936 C CA . SER A 1 180 ? 49.80849 12.62195 34.71553 1.000 13.82249 895 SER A CA 1
ATOM 2937 C C . SER A 1 180 ? 49.45867 11.84304 33.46611 1.000 14.70744 895 SER A C 1
ATOM 2938 O O . SER A 1 180 ? 49.67550 10.62451 33.39291 1.000 14.81879 895 SER A O 1
ATOM 2946 N N . GLY A 1 181 ? 48.84848 12.50391 32.49089 1.000 13.21137 896 GLY A N 1
ATOM 2947 C CA . GLY A 1 181 ? 48.50705 11.79751 31.26813 1.000 13.73914 896 GLY A CA 1
ATOM 2948 C C . GLY A 1 181 ? 49.73322 11.23741 30.56436 1.000 12.74320 896 GLY A C 1
ATOM 2949 O O . GLY A 1 181 ? 49.70287 10.12185 30.01259 1.000 12.55129 896 GLY A O 1
ATOM 2953 N N . VAL A 1 182 ? 50.82624 12.00276 30.56451 1.000 12.41897 897 VAL A N 1
ATOM 2954 C CA . VAL A 1 182 ? 52.08946 11.53297 29.99591 1.000 11.56417 897 VAL A CA 1
ATOM 2955 C C . VAL A 1 182 ? 52.62681 10.34368 30.78539 1.000 11.84960 897 VAL A C 1
ATOM 2956 O O . VAL A 1 182 ? 53.03735 9.32808 30.20412 1.000 12.32721 897 VAL A O 1
ATOM 2969 N N . ALA A 1 183 ? 52.63286 10.44455 32.11737 1.000 12.92842 898 ALA A N 1
ATOM 2970 C CA . ALA A 1 183 ? 53.10397 9.33367 32.93346 1.000 13.73777 898 ALA A CA 1
ATOM 2971 C C . ALA A 1 183 ? 52.31380 8.06309 32.65410 1.000 12.85278 898 ALA A C 1
ATOM 2972 O O . ALA A 1 183 ? 52.89514 6.98195 32.50118 1.000 13.80998 898 ALA A O 1
ATOM 2979 N N . LYS A 1 184 ? 50.99462 8.17226 32.53444 1.000 13.27664 899 LYS A N 1
ATOM 2980 C CA . LYS A 1 184 ? 50.18127 6.98780 32.26461 1.000 12.90500 899 LYS A CA 1
ATOM 2981 C C . LYS A 1 184 ? 50.46277 6.42743 30.87685 1.000 12.80027 899 LYS A C 1
ATOM 2982 O O . LYS A 1 184 ? 50.47253 5.20653 30.68543 1.000 12.99511 899 LYS A O 1
ATOM 3001 N N . ALA A 1 185 ? 50.65060 7.30534 29.88954 1.000 11.93849 900 ALA A N 1
ATOM 3002 C CA . ALA A 1 185 ? 51.00302 6.83235 28.54583 1.000 10.65050 900 ALA A CA 1
ATOM 3003 C C . ALA A 1 185 ? 52.33796 6.09865 28.55593 1.000 11.27959 900 ALA A C 1
ATOM 3004 O O . ALA A 1 185 ? 52.47401 5.05685 27.90310 1.000 11.80142 900 ALA A O 1
ATOM 3011 N N . ILE A 1 186 ? 53.33011 6.63369 29.27005 1.000 12.00253 901 ILE A N 1
ATOM 3012 C CA . ILE A 1 186 ? 54.63278 5.97465 29.36854 1.000 12.21784 901 ILE A CA 1
ATOM 3013 C C . ILE A 1 186 ? 54.50343 4.62674 30.06579 1.000 13.39881 901 ILE A C 1
ATOM 3014 O O . ILE A 1 186 ? 55.14923 3.64573 29.66245 1.000 13.96303 901 ILE A O 1
ATOM 3030 N N . GLU A 1 187 ? 53.66243 4.54243 31.09949 1.000 13.47546 902 GLU A N 1
ATOM 3031 C CA . GLU A 1 187 ? 53.44883 3.26409 31.77348 1.000 13.77209 902 GLU A CA 1
ATOM 3032 C C . GLU A 1 187 ? 52.86202 2.24108 30.80505 1.000 13.32863 902 GLU A C 1
ATOM 3033 O O . GLU A 1 187 ? 53.28624 1.08014 30.77726 1.000 14.64208 902 GLU A O 1
ATOM 3045 N N . VAL A 1 188 ? 51.85930 2.65442 30.02845 1.000 12.55075 903 VAL A N 1
ATOM 3046 C CA . VAL A 1 188 ? 51.24150 1.74845 29.05454 1.000 13.04796 903 VAL A CA 1
ATOM 3047 C C . VAL A 1 188 ? 52.23473 1.35423 27.96216 1.000 12.60741 903 VAL A C 1
ATOM 3048 O O . VAL A 1 188 ? 52.33881 0.17950 27.60024 1.000 13.76496 903 VAL A O 1
ATOM 3061 N N . LEU A 1 189 ? 52.95204 2.33183 27.39879 1.000 11.93391 904 LEU A N 1
ATOM 3062 C CA . LEU A 1 189 ? 53.93322 2.03547 26.35327 1.000 13.34357 904 LEU A CA 1
ATOM 3063 C C . LEU A 1 189 ? 55.01057 1.09540 26.86559 1.000 13.41564 904 LEU A C 1
ATOM 3064 O O . LEU A 1 189 ? 55.43722 0.16884 26.14947 1.000 14.64691 904 LEU A O 1
ATOM 3080 N N A SER A 1 190 ? 55.45248 1.29969 28.11232 0.810 14.15440 905 SER A N 1
ATOM 3081 N N B SER A 1 190 ? 55.46261 1.30440 28.10831 0.190 14.22487 905 SER A N 1
ATOM 3082 C CA A SER A 1 190 ? 56.48828 0.45038 28.67663 0.810 15.98154 905 SER A CA 1
ATOM 3083 C CA B SER A 1 190 ? 56.50092 0.44575 28.66563 0.190 16.06224 905 SER A CA 1
ATOM 3084 C C A SER A 1 190 ? 55.97033 -0.96244 28.87915 0.810 15.47570 905 SER A C 1
ATOM 3085 C C B SER A 1 190 ? 55.97867 -0.96587 28.89547 0.190 15.60842 905 SER A C 1
ATOM 3086 O O A SER A 1 190 ? 56.64191 -1.93941 28.52209 0.810 16.74084 905 SER A O 1
ATOM 3087 O O B SER A 1 190 ? 56.66469 -1.94589 28.57982 0.190 16.78854 905 SER A O 1
ATOM 3102 N N . SER A 1 191 ? 54.76587 -1.09201 29.44101 1.000 15.58972 906 SER A N 1
ATOM 3103 C CA A SER A 1 191 ? 54.17627 -2.41123 29.64828 0.644 16.84348 906 SER A CA 1
ATOM 3104 C CA B SER A 1 191 ? 54.18954 -2.41530 29.64938 0.356 16.84411 906 SER A CA 1
ATOM 3105 C C . SER A 1 191 ? 54.02909 -3.14926 28.32392 1.000 15.71578 906 SER A C 1
ATOM 3106 O O . SER A 1 191 ? 54.43223 -4.30587 28.19311 1.000 18.10306 906 SER A O 1
ATOM 3121 N N . LEU A 1 192 ? 53.45601 -2.47871 27.33070 1.000 15.74185 907 LEU A N 1
ATOM 3122 C CA . LEU A 1 192 ? 53.19322 -3.12593 26.04521 1.000 14.99955 907 LEU A CA 1
ATOM 3123 C C . LEU A 1 192 ? 54.48107 -3.56639 25.35327 1.000 14.46315 907 LEU A C 1
ATOM 3124 O O . LEU A 1 192 ? 54.52039 -4.62569 24.71540 1.000 16.66020 907 LEU A O 1
ATOM 3140 N N . SER A 1 193 ? 55.54985 -2.79111 25.49589 1.000 15.70711 908 SER A N 1
ATOM 3141 C CA . SER A 1 193 ? 56.81838 -3.09349 24.85001 1.000 14.88628 908 SER A CA 1
ATOM 3142 C C . SER A 1 193 ? 57.78015 -3.86168 25.74312 1.000 16.23294 908 SER A C 1
ATOM 3143 O O . SER A 1 193 ? 58.90719 -4.13318 25.32677 1.000 19.40012 908 SER A O 1
ATOM 3151 N N . GLU A 1 194 ? 57.36382 -4.25114 26.94882 1.000 18.07913 909 GLU A N 1
ATOM 3152 C CA . GLU A 1 194 ? 58.18677 -5.02340 27.89119 1.000 21.75496 909 GLU A CA 1
ATOM 3153 C C . GLU A 1 194 ? 59.46986 -4.29051 28.28998 1.000 21.52030 909 GLU A C 1
ATOM 3154 O O . GLU A 1 194 ? 60.51190 -4.91672 28.51372 1.000 26.92257 909 GLU A O 1
ATOM 3166 N N . LEU A 1 195 ? 59.39714 -2.96934 28.40569 1.000 21.45843 910 LEU A N 1
ATOM 3167 C CA . LEU A 1 195 ? 60.49518 -2.13774 28.87604 1.000 21.93120 910 LEU A CA 1
ATOM 3168 C C . LEU A 1 195 ? 60.24681 -1.76810 30.33341 1.000 22.08512 910 LEU A C 1
ATOM 3169 O O . LEU A 1 195 ? 59.11884 -1.45256 30.71741 1.000 23.25874 910 LEU A O 1
ATOM 3185 N N . GLU A 1 196 ? 61.30082 -1.79169 31.14380 1.000 24.63797 911 GLU A N 1
ATOM 3186 C CA . GLU A 1 196 ? 61.19312 -1.27331 32.50445 1.000 24.26142 911 GLU A CA 1
ATOM 3187 C C . GLU A 1 196 ? 60.74847 0.17777 32.42783 1.000 27.68010 911 GLU A C 1
ATOM 3188 O O . GLU A 1 196 ? 61.31135 0.97055 31.66170 1.000 25.62604 911 GLU A O 1
ATOM 3200 N N . VAL A 1 197 ? 59.73054 0.53353 33.20479 1.000 24.55676 912 VAL A N 1
ATOM 3201 C CA . VAL A 1 197 ? 59.29357 1.92753 33.21850 1.000 22.26362 912 VAL A CA 1
ATOM 3202 C C . VAL A 1 197 ? 60.50784 2.74752 33.63205 1.000 24.71269 912 VAL A C 1
ATOM 3203 O O . VAL A 1 197 ? 61.10475 2.47829 34.68780 1.000 29.95416 912 VAL A O 1
ATOM 3216 N N . PRO A 1 198 ? 60.91948 3.73415 32.84928 1.000 33.31491 913 PRO A N 1
ATOM 3217 C CA . PRO A 1 198 ? 62.14972 4.45551 33.17990 1.000 39.51392 913 PRO A CA 1
ATOM 3218 C C . PRO A 1 198 ? 62.04198 5.16515 34.51783 1.000 40.84862 913 PRO A C 1
ATOM 3219 O O . PRO A 1 198 ? 60.95616 5.54505 34.96187 1.000 31.59942 913 PRO A O 1
ATOM 3230 N N . ALA A 1 199 ? 63.19308 5.33131 35.16036 1.000 36.01958 914 ALA A N 1
ATOM 3231 C CA . ALA A 1 199 ? 63.32839 6.25009 36.28441 1.000 42.76900 914 ALA A CA 1
ATOM 3232 C C . ALA A 1 199 ? 63.17843 7.65882 35.73092 1.000 45.09184 914 ALA A C 1
ATOM 3233 O O . ALA A 1 199 ? 64.12738 8.23437 35.19491 1.000 54.17832 914 ALA A O 1
ATOM 3240 N N . LEU A 1 200 ? 62.00160 8.20731 35.84104 1.000 32.38494 915 LEU A N 1
ATOM 3241 C CA . LEU A 1 200 ? 61.71339 9.46985 35.18409 1.000 33.12789 915 LEU A CA 1
ATOM 3242 C C . LEU A 1 200 ? 62.04910 10.63718 36.09461 1.000 38.46923 915 LEU A C 1
ATOM 3243 O O . LEU A 1 200 ? 62.16289 10.48124 37.31532 1.000 32.62639 915 LEU A O 1
ATOM 3259 N N . PRO A 1 201 ? 62.23292 11.82725 35.52804 1.000 28.80108 916 PRO A N 1
ATOM 3260 C CA . PRO A 1 201 ? 62.33376 13.02115 36.36747 1.000 34.35813 916 PRO A CA 1
ATOM 3261 C C . PRO A 1 201 ? 61.05526 13.19515 37.17197 1.000 28.13763 916 PRO A C 1
ATOM 3262 O O . PRO A 1 201 ? 60.00547 12.63112 36.85089 1.000 29.81389 916 PRO A O 1
ATOM 3273 N N . ASP A 1 202 ? 61.15997 13.98951 38.23307 1.000 28.37146 917 ASP A N 1
ATOM 3274 C CA . ASP A 1 202 ? 59.98825 14.27427 39.05510 1.000 35.97529 917 ASP A CA 1
ATOM 3275 C C . ASP A 1 202 ? 58.92838 15.02788 38.26598 1.000 34.08233 917 ASP A C 1
ATOM 3276 O O . ASP A 1 202 ? 57.72945 14.84958 38.50721 1.000 35.68788 917 ASP A O 1
ATOM 3285 N N . VAL A 1 203 ? 59.34628 15.86870 37.32570 1.000 26.29299 918 VAL A N 1
ATOM 3286 C CA . VAL A 1 203 ? 58.43745 16.59778 36.44829 1.000 25.47720 918 VAL A CA 1
ATOM 3287 C C . VAL A 1 203 ? 58.38315 15.87499 35.11076 1.000 23.67718 918 VAL A C 1
ATOM 3288 O O . VAL A 1 203 ? 59.40042 15.75039 34.41313 1.000 26.91129 918 VAL A O 1
ATOM 3301 N N . ILE A 1 204 ? 57.20101 15.38020 34.77403 1.000 23.22149 919 ILE A N 1
ATOM 3302 C CA . ILE A 1 204 ? 56.95124 14.63743 33.54684 1.000 21.78036 919 ILE A CA 1
ATOM 3303 C C . ILE A 1 204 ? 55.97721 15.46139 32.72489 1.000 22.81347 919 ILE A C 1
ATOM 3304 O O . ILE A 1 204 ? 54.88274 15.78479 33.20960 1.000 22.43102 919 ILE A O 1
ATOM 3320 N N . ASN A 1 205 ? 56.34083 15.77403 31.48066 1.000 18.41195 920 ASN A N 1
ATOM 3321 C CA . ASN A 1 205 ? 55.45402 16.57071 30.63648 1.000 16.93375 920 ASN A CA 1
ATOM 3322 C C . ASN A 1 205 ? 55.62463 16.14201 29.17977 1.000 14.80313 920 ASN A C 1
ATOM 3323 O O . ASN A 1 205 ? 56.20204 15.09907 28.89152 1.000 14.33340 920 ASN A O 1
ATOM 3334 N N . ASN A 1 206 ? 55.07234 16.92446 28.24396 1.000 14.98851 921 ASN A N 1
ATOM 3335 C CA . ASN A 1 206 ? 55.03944 16.46637 26.85095 1.000 13.38422 921 ASN A CA 1
ATOM 3336 C C . ASN A 1 206 ? 56.43960 16.33655 26.25881 1.000 12.92673 921 ASN A C 1
ATOM 3337 O O . ASN A 1 206 ? 56.67026 15.45328 25.42859 1.000 13.08369 921 ASN A O 1
ATOM 3348 N N . ASN A 1 207 ? 57.37920 17.18052 26.67582 1.000 14.12299 922 ASN A N 1
ATOM 3349 C CA . ASN A 1 207 ? 58.76363 16.99465 26.25359 1.000 14.77811 922 ASN A CA 1
ATOM 3350 C C . ASN A 1 207 ? 59.28604 15.63354 26.69982 1.000 13.52982 922 ASN A C 1
ATOM 3351 O O . ASN A 1 207 ? 60.02012 14.96311 25.96432 1.000 14.70864 922 ASN A O 1
ATOM 3362 N N . THR A 1 208 ? 58.93306 15.21086 27.90958 1.000 13.33865 923 THR A N 1
ATOM 3363 C CA . THR A 1 208 ? 59.31780 13.88571 28.37464 1.000 14.37506 923 THR A CA 1
ATOM 3364 C C . THR A 1 208 ? 58.79761 12.81210 27.44514 1.000 12.28508 923 THR A C 1
ATOM 3365 O O . THR A 1 208 ? 59.49725 11.82904 27.17825 1.000 12.99226 923 THR A O 1
ATOM 3376 N N . LEU A 1 209 ? 57.57540 12.97576 26.94408 1.000 11.90039 924 LEU A N 1
ATOM 3377 C CA . LEU A 1 209 ? 57.00659 11.97626 26.05990 1.000 10.81261 924 LEU A CA 1
ATOM 3378 C C . LEU A 1 209 ? 57.82199 11.87001 24.77479 1.000 11.43797 924 LEU A C 1
ATOM 3379 O O . LEU A 1 209 ? 58.04682 10.76639 24.27247 1.000 11.10433 924 LEU A O 1
ATOM 3395 N N . VAL A 1 210 ? 58.21328 13.01388 24.19835 1.000 11.11109 925 VAL A N 1
ATOM 3396 C CA . VAL A 1 210 ? 59.06387 13.00301 22.99926 1.000 12.05001 925 VAL A CA 1
ATOM 3397 C C . VAL A 1 210 ? 60.35436 12.24472 23.26631 1.000 12.21472 925 VAL A C 1
ATOM 3398 O O . VAL A 1 210 ? 60.77018 11.39356 22.47397 1.000 12.42763 925 VAL A O 1
ATOM 3411 N N A GLU A 1 211 ? 61.02262 12.56414 24.37407 0.473 13.34237 926 GLU A N 1
ATOM 3412 N N B GLU A 1 211 ? 61.02312 12.57074 24.37240 0.527 13.34258 926 GLU A N 1
ATOM 3413 C CA A GLU A 1 211 ? 62.30405 11.93675 24.67960 0.473 14.40285 926 GLU A CA 1
ATOM 3414 C CA B GLU A 1 211 ? 62.29930 11.94343 24.69714 0.527 14.39125 926 GLU A CA 1
ATOM 3415 C C A GLU A 1 211 ? 62.13695 10.44390 24.89434 0.473 13.12870 926 GLU A C 1
ATOM 3416 C C B GLU A 1 211 ? 62.12785 10.44745 24.88369 0.527 13.12012 926 GLU A C 1
ATOM 3417 O O A GLU A 1 211 ? 62.93757 9.64032 24.40180 0.473 14.14562 926 GLU A O 1
ATOM 3418 O O B GLU A 1 211 ? 62.91139 9.64556 24.36244 0.527 14.12485 926 GLU A O 1
ATOM 3441 N N . TYR A 1 212 ? 61.09950 10.05060 25.63260 1.000 12.76446 927 TYR A N 1
ATOM 3442 C CA . TYR A 1 212 ? 60.85251 8.64184 25.87517 1.000 12.68216 927 TYR A CA 1
ATOM 3443 C C . TYR A 1 212 ? 60.62104 7.88702 24.57232 1.000 12.23599 927 TYR A C 1
ATOM 3444 O O . TYR A 1 212 ? 61.18133 6.80616 24.36785 1.000 12.61743 927 TYR A O 1
ATOM 3463 N N . LEU A 1 213 ? 59.72224 8.39210 23.73244 1.000 11.49888 928 LEU A N 1
ATOM 3464 C CA . LEU A 1 213 ? 59.44038 7.71994 22.46689 1.000 11.39782 928 LEU A CA 1
ATOM 3465 C C . LEU A 1 213 ? 60.67716 7.65997 21.58117 1.000 11.65370 928 LEU A C 1
ATOM 3466 O O . LEU A 1 213 ? 60.96127 6.62738 20.95671 1.000 12.86540 928 LEU A O 1
ATOM 3482 N N . SER A 1 214 ? 61.43469 8.75339 21.51771 1.000 12.77572 929 SER A N 1
ATOM 3483 C CA . SER A 1 214 ? 62.60928 8.78673 20.65651 1.000 12.60082 929 SER A CA 1
ATOM 3484 C C . SER A 1 214 ? 63.61623 7.73641 21.07685 1.000 13.59146 929 SER A C 1
ATOM 3485 O O . SER A 1 214 ? 64.20579 7.05022 20.23442 1.000 14.55040 929 SER A O 1
ATOM 3493 N N . ASP A 1 215 ? 63.81580 7.57742 22.38409 1.000 13.79840 930 ASP A N 1
ATOM 3494 C CA . ASP A 1 215 ? 64.85439 6.70223 22.89425 1.000 15.77216 930 ASP A CA 1
ATOM 3495 C C . ASP A 1 215 ? 64.43147 5.24339 22.92585 1.000 14.93419 930 ASP A C 1
ATOM 3496 O O . ASP A 1 215 ? 65.29482 4.36381 22.99888 1.000 19.56093 930 ASP A O 1
ATOM 3505 N N . ASN A 1 216 ? 63.13877 4.94918 22.88128 1.000 15.18351 931 ASN A N 1
ATOM 3506 C CA . ASN A 1 216 ? 62.67528 3.58947 23.10643 1.000 15.57630 931 ASN A CA 1
ATOM 3507 C C . ASN A 1 216 ? 61.84301 2.99099 21.98623 1.000 16.72572 931 ASN A C 1
ATOM 3508 O O . ASN A 1 216 ? 61.52463 1.80123 22.05423 1.000 18.19232 931 ASN A O 1
ATOM 3519 N N . PHE A 1 217 ? 61.49146 3.76403 20.96053 1.000 14.42683 932 PHE A N 1
ATOM 3520 C CA . PHE A 1 217 ? 60.71790 3.28205 19.82180 1.000 14.23061 932 PHE A CA 1
ATOM 3521 C C . PHE A 1 217 ? 61.45277 3.66986 18.54957 1.000 14.48857 932 PHE A C 1
ATOM 3522 O O . PHE A 1 217 ? 62.26551 4.59473 18.53647 1.000 16.38559 932 PHE A O 1
ATOM 3539 N N . ASP A 1 218 ? 61.19503 2.91137 17.48677 1.000 13.75147 933 ASP A N 1
ATOM 3540 C CA . ASP A 1 218 ? 61.85185 3.19490 16.21881 1.000 13.92598 933 ASP A CA 1
ATOM 3541 C C . ASP A 1 218 ? 61.36320 4.50626 15.62504 1.000 13.34889 933 ASP A C 1
ATOM 3542 O O . ASP A 1 218 ? 62.15483 5.28452 15.07450 1.000 14.28666 933 ASP A O 1
ATOM 3551 N N . SER A 1 219 ? 60.06542 4.75987 15.70453 1.000 11.53337 934 SER A N 1
ATOM 3552 C CA A SER A 1 219 ? 59.51517 6.01048 15.21392 0.374 11.79712 934 SER A CA 1
ATOM 3553 C CA B SER A 1 219 ? 59.45147 5.93276 15.09917 0.626 11.85379 934 SER A CA 1
ATOM 3554 C C . SER A 1 219 ? 58.13060 6.17609 15.80995 1.000 11.11323 934 SER A C 1
ATOM 3555 O O . SER A 1 219 ? 57.49203 5.21848 16.25638 1.000 11.15706 934 SER A O 1
ATOM 3570 N N . ALA A 1 220 ? 57.71527 7.43499 15.88966 1.000 10.29464 935 ALA A N 1
ATOM 3571 C CA . ALA A 1 220 ? 56.46624 7.74595 16.57684 1.000 9.51327 935 ALA A CA 1
ATOM 3572 C C . ALA A 1 220 ? 55.85689 9.02860 16.04460 1.000 9.74204 935 ALA A C 1
ATOM 3573 O O . ALA A 1 220 ? 56.52837 9.87469 15.45382 1.000 10.38576 935 ALA A O 1
ATOM 3580 N N . LEU A 1 221 ? 54.55195 9.16919 16.30837 1.000 9.33932 936 LEU A N 1
ATOM 3581 C CA . LEU A 1 221 ? 53.78492 10.38588 16.07048 1.000 9.25729 936 LEU A CA 1
ATOM 3582 C C . LEU A 1 221 ? 53.00991 10.69233 17.33512 1.000 8.94031 936 LEU A C 1
ATOM 3583 O O . LEU A 1 221 ? 52.34024 9.80338 17.88696 1.000 9.86574 936 LEU A O 1
ATOM 3599 N N . ILE A 1 222 ? 53.09721 11.93205 17.80328 1.000 8.74684 937 ILE A N 1
ATOM 3600 C CA . ILE A 1 222 ? 52.32094 12.43205 18.93636 1.000 9.10283 937 ILE A CA 1
ATOM 3601 C C . ILE A 1 222 ? 51.37186 13.49846 18.42792 1.000 8.08933 937 ILE A C 1
ATOM 3602 O O . ILE A 1 222 ? 51.82739 14.49298 17.84352 1.000 9.34317 937 ILE A O 1
ATOM 3618 N N . SER A 1 223 ? 50.07496 13.33487 18.66162 1.000 8.17138 938 SER A N 1
ATOM 3619 C CA . SER A 1 223 ? 49.07315 14.33683 18.32301 1.000 9.18686 938 SER A CA 1
ATOM 3620 C C . SER A 1 223 ? 48.47926 14.83176 19.63964 1.000 8.89180 938 SER A C 1
ATOM 3621 O O . SER A 1 223 ? 48.04251 14.02580 20.46861 1.000 9.01361 938 SER A O 1
ATOM 3629 N N . TYR A 1 224 ? 48.49769 16.13641 19.85672 1.000 8.87613 939 TYR A N 1
ATOM 3630 C CA . TYR A 1 224 ? 48.31820 16.66821 21.19990 1.000 9.45817 939 TYR A CA 1
ATOM 3631 C C . TYR A 1 224 ? 47.78478 18.09319 21.12534 1.000 9.89376 939 TYR A C 1
ATOM 3632 O O . TYR A 1 224 ? 47.77475 18.72898 20.06694 1.000 10.32149 939 TYR A O 1
ATOM 3650 N N . SER A 1 225 ? 47.37043 18.59993 22.28728 1.000 10.26451 940 SER A N 1
ATOM 3651 C CA . SER A 1 225 ? 46.90137 19.96724 22.45923 1.000 12.04808 940 SER A CA 1
ATOM 3652 C C . SER A 1 225 ? 47.95584 20.76349 23.20633 1.000 13.06115 940 SER A C 1
ATOM 3653 O O . SER A 1 225 ? 48.48442 20.29479 24.22176 1.000 14.72646 940 SER A O 1
ATOM 3661 N N . SER A 1 226 ? 48.24622 21.96276 22.74495 1.000 13.76545 941 SER A N 1
ATOM 3662 C CA . SER A 1 226 ? 49.14888 22.80513 23.52050 1.000 15.08563 941 SER A CA 1
ATOM 3663 C C . SER A 1 226 ? 48.75991 24.26630 23.44548 1.000 15.58183 941 SER A C 1
ATOM 3664 O O . SER A 1 226 ? 48.04231 24.72052 22.54912 1.000 17.02495 941 SER A O 1
ATOM 3672 N N . SER A 1 227 ? 49.23676 24.99317 24.44294 1.000 15.35856 942 SER A N 1
ATOM 3673 C CA A SER A 1 227 ? 48.99053 26.42288 24.52555 0.377 18.64943 942 SER A CA 1
ATOM 3674 C CA B SER A 1 227 ? 48.95608 26.41377 24.57676 0.623 18.50418 942 SER A CA 1
ATOM 3675 C C . SER A 1 227 ? 50.06809 27.04186 25.39775 1.000 16.73467 942 SER A C 1
ATOM 3676 O O . SER A 1 227 ? 50.55225 26.41988 26.34674 1.000 16.58895 942 SER A O 1
ATOM 3691 N N . SER A 1 228 ? 50.44395 28.27071 25.03951 1.000 19.56041 943 SER A N 1
ATOM 3692 C CA A SER A 1 228 ? 51.48995 28.98426 25.76063 0.458 22.47793 943 SER A CA 1
ATOM 3693 C CA B SER A 1 228 ? 51.50386 28.95649 25.76649 0.542 22.46032 943 SER A CA 1
ATOM 3694 C C . SER A 1 228 ? 51.11341 29.23900 27.20869 1.000 22.03793 943 SER A C 1
ATOM 3695 O O . SER A 1 228 ? 51.99871 29.45197 28.04527 1.000 30.36237 943 SER A O 1
ATOM 3710 N N . LEU A 1 229 ? 49.82107 29.25028 27.52266 1.000 19.07073 944 LEU A N 1
ATOM 3711 C CA . LEU A 1 229 ? 49.37329 29.46153 28.89091 1.000 21.96838 944 LEU A CA 1
ATOM 3712 C C . LEU A 1 229 ? 49.56708 28.22568 29.75798 1.000 21.06935 944 LEU A C 1
ATOM 3713 O O . LEU A 1 229 ? 49.39293 28.30948 30.98045 1.000 24.43485 944 LEU A O 1
ATOM 3729 N N . LYS A 1 230 ? 49.92316 27.08835 29.15643 1.000 20.81108 945 LYS A N 1
ATOM 3730 C CA . LYS A 1 230 ? 50.12251 25.82398 29.86725 1.000 21.85289 945 LYS A CA 1
ATOM 3731 C C . LYS A 1 230 ? 51.48185 25.25879 29.48500 1.000 20.14470 945 LYS A C 1
ATOM 3732 O O . LYS A 1 230 ? 51.58418 24.38705 28.61669 1.000 17.87035 945 LYS A O 1
ATOM 3751 N N . PRO A 1 231 ? 52.55666 25.74531 30.10826 1.000 20.07361 946 PRO A N 1
ATOM 3752 C CA . PRO A 1 231 ? 53.90293 25.31077 29.69939 1.000 18.36004 946 PRO A CA 1
ATOM 3753 C C . PRO A 1 231 ? 54.15578 23.81204 29.59378 1.000 19.89203 946 PRO A C 1
ATOM 3754 O O . PRO A 1 231 ? 54.87960 23.39671 28.67960 1.000 20.29934 946 PRO A O 1
ATOM 3765 N N . ASN A 1 232 ? 53.60319 22.98353 30.47567 1.000 17.80827 947 ASN A N 1
ATOM 3766 C CA . ASN A 1 232 ? 53.86656 21.55653 30.38664 1.000 17.40836 947 ASN A CA 1
ATOM 3767 C C . ASN A 1 232 ? 53.30163 20.95800 29.10652 1.000 16.17772 947 ASN A C 1
ATOM 3768 O O . ASN A 1 232 ? 53.72958 19.87778 28.69491 1.000 15.85788 947 ASN A O 1
ATOM 3779 N N . SER A 1 233 ? 52.34479 21.63331 28.47241 1.000 14.31825 948 SER A N 1
ATOM 3780 C CA . SER A 1 233 ? 51.77245 21.11470 27.24308 1.000 13.68632 948 SER A CA 1
ATOM 3781 C C . SER A 1 233 ? 52.62834 21.39969 26.02094 1.000 13.55538 948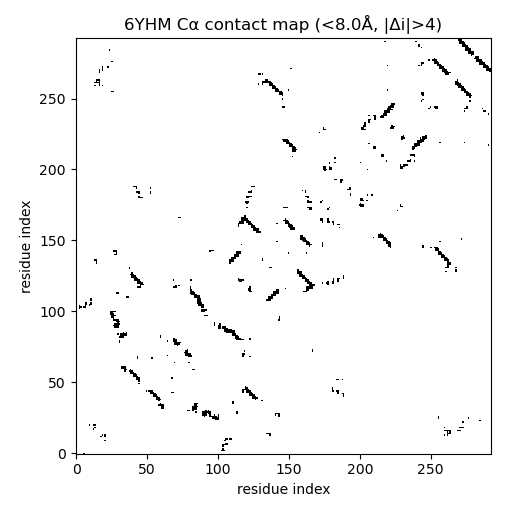 SER A C 1
ATOM 3782 O O . SER A 1 233 ? 52.46225 20.72852 24.99754 1.000 13.27329 948 SER A O 1
ATOM 3790 N N . MET A 1 234 ? 53.52030 22.38539 26.09920 1.000 14.13045 949 MET A N 1
ATOM 3791 C CA . MET A 1 234 ? 54.27985 22.82559 24.94049 1.000 14.97849 949 MET A CA 1
ATOM 3792 C C . MET A 1 234 ? 55.47278 21.91078 24.70538 1.000 17.56627 949 MET A C 1
ATOM 3793 O O . MET A 1 234 ? 56.21615 21.59685 25.64338 1.000 21.48252 949 MET A O 1
ATOM 3807 N N . ILE A 1 235 ? 55.68482 21.53034 23.45274 1.000 16.32176 950 ILE A N 1
ATOM 3808 C CA . ILE A 1 235 ? 56.84524 20.74019 23.05206 1.000 16.66155 950 ILE A CA 1
ATOM 3809 C C . ILE A 1 235 ? 57.86390 21.69063 22.44057 1.000 21.97916 950 ILE A C 1
ATOM 3810 O O . ILE A 1 235 ? 57.57253 22.35374 21.43748 1.000 22.67906 950 ILE A O 1
ATOM 3826 N N . ASN A 1 236 ? 59.04980 21.75859 23.05780 1.000 20.39454 951 ASN A N 1
ATOM 3827 C CA . ASN A 1 236 ? 60.11087 22.68159 22.67320 1.000 23.63550 951 ASN A CA 1
ATOM 3828 C C . ASN A 1 236 ? 61.39533 21.96330 22.29081 1.000 31.12029 951 ASN A C 1
ATOM 3829 O O . ASN A 1 236 ? 62.41381 22.62166 22.04309 1.000 28.44430 951 ASN A O 1
ATOM 3840 N N . ILE A 1 237 ? 61.39234 20.63848 22.28200 1.000 22.70624 952 ILE A N 1
ATOM 3841 C CA . ILE A 1 237 ? 62.49933 19.85311 21.77211 1.000 25.64628 952 ILE A CA 1
ATOM 3842 C C . ILE A 1 237 ? 62.02166 19.13432 20.51369 1.000 21.97071 952 ILE A C 1
ATOM 3843 O O . ILE A 1 237 ? 60.82787 19.05300 20.22662 1.000 24.01812 952 ILE A O 1
ATOM 3859 N N . SER A 1 238 ? 62.97031 18.61013 19.75479 1.000 22.78109 953 SER A N 1
ATOM 3860 C CA . SER A 1 238 ? 62.64722 17.81210 18.58915 1.000 19.60443 953 SER A CA 1
ATOM 3861 C C . SER A 1 238 ? 63.60116 16.63560 18.51644 1.000 19.35864 953 SER A C 1
ATOM 3862 O O . SER A 1 238 ? 64.77248 16.74146 18.89280 1.000 21.21188 953 SER A O 1
ATOM 3870 N N . ARG A 1 239 ? 63.09178 15.52072 18.00623 1.000 16.91227 954 ARG A N 1
ATOM 3871 C CA . ARG A 1 239 ? 63.85979 14.30532 17.79309 1.000 16.51834 954 ARG A CA 1
ATOM 3872 C C . ARG A 1 239 ? 63.52195 13.76069 16.41789 1.000 15.77237 954 ARG A C 1
ATOM 3873 O O . ARG A 1 239 ? 62.35880 13.78821 16.00465 1.000 15.66021 954 ARG A O 1
ATOM 3894 N N . GLU A 1 240 ? 64.53192 13.23662 15.72420 1.000 16.06936 955 GLU A N 1
ATOM 3895 C CA . GLU A 1 240 ? 64.37038 12.95364 14.30268 1.000 15.57626 955 GLU A CA 1
ATOM 3896 C C . GLU A 1 240 ? 63.36340 11.85160 14.04721 1.000 14.86494 955 GLU A C 1
ATOM 3897 O O . GLU A 1 240 ? 62.75628 11.80958 12.97306 1.000 16.84055 955 GLU A O 1
ATOM 3909 N N . ASN A 1 241 ? 63.16254 10.95943 15.01279 1.000 13.66023 956 ASN A N 1
ATOM 3910 C CA . ASN A 1 241 ? 62.24710 9.84197 14.85614 1.000 13.27192 956 ASN A CA 1
ATOM 3911 C C . ASN A 1 241 ? 60.90375 10.04934 15.54997 1.000 13.90306 956 ASN A C 1
ATOM 3912 O O . ASN A 1 241 ? 60.16227 9.08448 15.72191 1.000 14.53858 956 ASN A O 1
ATOM 3923 N N . VAL A 1 242 ? 60.56583 11.28536 15.93159 1.000 12.30309 957 VAL A N 1
ATOM 3924 C CA . VAL A 1 242 ? 59.27291 11.58933 16.54710 1.000 11.43611 957 VAL A CA 1
ATOM 3925 C C . VAL A 1 242 ? 58.65813 12.77122 15.81151 1.000 11.34976 957 VAL A C 1
ATOM 3926 O O . VAL A 1 242 ? 59.22366 13.86783 15.81065 1.000 14.36684 957 VAL A O 1
ATOM 3939 N N . SER A 1 243 ? 57.52938 12.54784 15.18038 1.000 10.54021 958 SER A N 1
ATOM 3940 C CA . SER A 1 243 ? 56.76146 13.63862 14.61771 1.000 10.45983 958 SER A CA 1
ATOM 3941 C C . SER A 1 243 ? 55.74149 14.11011 15.63920 1.000 9.67558 958 SER A C 1
ATOM 3942 O O . SER A 1 243 ? 55.22956 13.31740 16.42298 1.000 10.28341 958 SER A O 1
ATOM 3950 N N . THR A 1 244 ? 55.45121 15.40744 15.62173 1.000 10.37625 959 THR A N 1
ATOM 3951 C CA . THR A 1 244 ? 54.49961 15.97717 16.57180 1.000 10.34903 959 THR A CA 1
ATOM 3952 C C . THR A 1 244 ? 53.50056 16.84684 15.83513 1.000 10.50504 959 THR A C 1
ATOM 3953 O O . THR A 1 244 ? 53.85142 17.56581 14.89484 1.000 12.26263 959 THR A O 1
ATOM 3964 N N . PHE A 1 245 ? 52.24929 16.78861 16.26880 1.000 10.03790 960 PHE A N 1
ATOM 3965 C CA . PHE A 1 245 ? 51.16237 17.49030 15.61112 1.000 10.06537 960 PHE A CA 1
ATOM 3966 C C . PHE A 1 245 ? 50.28736 18.10554 16.68411 1.000 10.09415 960 PHE A C 1
ATOM 3967 O O . PHE A 1 245 ? 49.58278 17.38725 17.39321 1.000 9.26384 960 PHE A O 1
ATOM 3984 N N . SER A 1 246 ? 50.35234 19.42216 16.82821 1.000 10.95617 961 SER A N 1
ATOM 3985 C CA . SER A 1 246 ? 49.57105 20.12586 17.84471 1.000 11.67194 961 SER A CA 1
ATOM 3986 C C . SER A 1 246 ? 48.24824 20.49459 17.18541 1.000 11.40420 961 SER A C 1
ATOM 3987 O O . SER A 1 246 ? 48.13336 21.52008 16.50851 1.000 13.47121 961 SER A O 1
ATOM 3995 N N . TYR A 1 247 ? 47.22690 19.64807 17.36096 1.000 11.19525 962 TYR A N 1
ATOM 3996 C CA . TYR A 1 247 ? 45.94712 19.89248 16.70015 1.000 11.40585 962 TYR A CA 1
ATOM 3997 C C . TYR A 1 247 ? 45.20136 21.06019 17.32894 1.000 12.36414 962 TYR A C 1
ATOM 3998 O O . TYR A 1 247 ? 44.37223 21.68644 16.65154 1.000 13.86465 962 TYR A O 1
ATOM 4016 N N . TYR A 1 248 ? 45.46788 21.35694 18.59043 1.000 11.64819 963 TYR A N 1
ATOM 4017 C CA . TYR A 1 248 ? 45.05827 22.60888 19.21680 1.000 14.36425 963 TYR A CA 1
ATOM 4018 C C . TYR A 1 248 ? 46.30851 23.43882 19.48063 1.000 14.88731 963 TYR A C 1
ATOM 4019 O O . TYR A 1 248 ? 47.35114 22.88778 19.86630 1.000 14.93811 963 TYR A O 1
ATOM 4037 N N . THR A 1 249 ? 46.17878 24.75903 19.34998 1.000 16.58325 964 THR A N 1
ATOM 4038 C CA . THR A 1 249 ? 47.26637 25.69435 19.59114 1.000 18.05520 964 THR A CA 1
ATOM 4039 C C . THR A 1 249 ? 46.69879 26.89806 20.33123 1.000 25.60354 964 THR A C 1
ATOM 4040 O O . THR A 1 249 ? 45.54432 26.89347 20.76361 1.000 23.27396 964 THR A O 1
ATOM 4051 N N . ASP A 1 250 ? 47.51540 27.95011 20.45865 1.000 23.71632 965 ASP A N 1
ATOM 4052 C CA . ASP A 1 250 ? 47.03403 29.18547 21.07081 1.000 29.68772 965 ASP A CA 1
ATOM 4053 C C . ASP A 1 250 ? 45.81780 29.73662 20.33378 1.000 27.33074 965 ASP A C 1
ATOM 4054 O O . ASP A 1 250 ? 44.98690 30.42867 20.93351 1.000 39.26666 965 ASP A O 1
ATOM 4063 N N . ASP A 1 251 ? 45.71194 29.46954 19.03591 1.000 25.35676 966 ASP A N 1
ATOM 4064 C CA . ASP A 1 251 ? 44.60991 29.94781 18.21338 1.000 33.94988 966 ASP A CA 1
ATOM 4065 C C . ASP A 1 251 ? 43.49818 28.92269 18.03829 1.000 29.96548 966 ASP A C 1
ATOM 4066 O O . ASP A 1 251 ? 42.32254 29.30020 17.98536 1.000 33.56608 966 ASP A O 1
ATOM 4075 N N . ILE A 1 252 ? 43.83671 27.63851 17.93790 1.000 22.02274 967 ILE A N 1
ATOM 4076 C CA . ILE A 1 252 ? 42.87379 26.59426 17.61513 1.000 24.02862 967 ILE A CA 1
ATOM 4077 C C . ILE A 1 252 ? 42.51802 25.84838 18.89339 1.000 21.76376 967 ILE A C 1
ATOM 4078 O O . ILE A 1 252 ? 43.38102 25.20748 19.50691 1.000 22.24187 967 ILE A O 1
ATOM 4094 N N . GLN A 1 253 ? 41.24399 25.91805 19.26673 1.000 22.63182 968 GLN A N 1
ATOM 4095 C CA . GLN A 1 253 ? 40.72733 25.35991 20.50310 1.000 21.04277 968 GLN A CA 1
ATOM 4096 C C . GLN A 1 253 ? 39.29375 24.92133 20.24213 1.000 22.76983 968 GLN A C 1
ATOM 4097 O O . GLN A 1 253 ? 38.74459 25.15325 19.16163 1.000 21.02539 968 GLN A O 1
ATOM 4111 N N . LEU A 1 254 ? 38.67385 24.30885 21.24000 1.000 26.69305 969 LEU A N 1
ATOM 4112 C CA . LEU A 1 254 ? 37.24612 24.03200 21.16606 1.000 24.39272 969 LEU A CA 1
ATOM 4113 C C . LEU A 1 254 ? 36.53553 25.27216 20.63193 1.000 28.86382 969 LEU A C 1
ATOM 4114 O O . LEU A 1 254 ? 36.89462 26.40005 21.01186 1.000 28.23994 969 LEU A O 1
ATOM 4130 N N . PRO A 1 255 ? 35.51751 25.12725 19.76586 1.000 23.70663 970 PRO A N 1
ATOM 4131 C CA . PRO A 1 255 ? 34.90414 23.89150 19.27888 1.000 23.25810 970 PRO A CA 1
ATOM 4132 C C . PRO A 1 255 ? 35.57670 23.21161 18.07232 1.000 21.51251 970 PRO A C 1
ATOM 4133 O O . PRO A 1 255 ? 34.97707 22.30306 17.48746 1.000 24.06256 970 PRO A O 1
ATOM 4144 N N A SER A 1 256 ? 36.77301 23.65253 17.68580 0.763 18.75663 971 SER A N 1
ATOM 4145 N N B SER A 1 256 ? 36.78815 23.63887 17.71123 0.237 18.80429 971 SER A N 1
ATOM 4146 C CA A SER A 1 256 ? 37.57891 22.88492 16.74497 0.763 18.19095 971 SER A CA 1
ATOM 4147 C CA B SER A 1 256 ? 37.59508 22.88490 16.76026 0.237 18.15759 971 SER A CA 1
ATOM 4148 C C A SER A 1 256 ? 37.88700 21.53037 17.37053 0.763 15.04981 971 SER A C 1
ATOM 4149 C C B SER A 1 256 ? 38.04602 21.58362 17.41197 0.237 15.22111 971 SER A C 1
ATOM 4150 O O A SER A 1 256 ? 37.58681 21.29237 18.53989 0.763 15.17034 971 SER A O 1
ATOM 4151 O O B SER A 1 256 ? 38.00655 21.43715 18.63589 0.237 16.06702 971 SER A O 1
ATOM 4166 N N . PHE A 1 257 ? 38.48626 20.63114 16.59023 1.000 13.31673 972 PHE A N 1
ATOM 4167 C CA . PHE A 1 257 ? 38.82863 19.32846 17.13525 1.000 12.90786 972 PHE A CA 1
ATOM 4168 C C . PHE A 1 257 ? 39.88901 18.67602 16.27238 1.000 11.78724 972 PHE A C 1
ATOM 4169 O O . PHE A 1 257 ? 40.09202 19.04882 15.11408 1.000 12.37532 972 PHE A O 1
ATOM 4187 N N . GLY A 1 258 ? 40.56841 17.70162 16.85643 1.000 10.25344 973 GLY A N 1
ATOM 4188 C CA . GLY A 1 258 ? 41.54237 16.89506 16.15169 1.000 10.22172 973 GLY A CA 1
ATOM 4189 C C . GLY A 1 258 ? 41.03028 15.50078 15.84836 1.000 9.49764 973 GLY A C 1
ATOM 4190 O O . GLY A 1 258 ? 40.05164 15.00942 16.42992 1.000 9.96888 973 GLY A O 1
ATOM 4194 N N . THR A 1 259 ? 41.73668 14.84217 14.93095 1.000 8.90922 974 THR A N 1
ATOM 4195 C CA . THR A 1 259 ? 41.52931 13.43700 14.60070 1.000 9.51902 974 THR A CA 1
ATOM 4196 C C . THR A 1 259 ? 42.89586 12.78462 14.44209 1.000 8.33328 974 THR A C 1
ATOM 4197 O O . THR A 1 259 ? 43.87015 13.44536 14.06566 1.000 9.08271 974 THR A O 1
ATOM 4208 N N . SER A 1 260 ? 42.97809 11.48688 14.71853 1.000 8.20157 975 SER A N 1
ATOM 4209 C CA . SER A 1 260 ? 44.24402 10.78292 14.49155 1.000 8.77427 975 SER A CA 1
ATOM 4210 C C . SER A 1 260 ? 43.92811 9.31950 14.23930 1.000 7.97134 975 SER A C 1
ATOM 4211 O O . SER A 1 260 ? 43.34611 8.65084 15.09682 1.000 8.39675 975 SER A O 1
ATOM 4219 N N . VAL A 1 261 ? 44.31951 8.81534 13.06683 1.000 8.28015 976 VAL A N 1
ATOM 4220 C CA . VAL A 1 261 ? 43.94217 7.48257 12.60683 1.000 8.20835 976 VAL A CA 1
ATOM 4221 C C . VAL A 1 261 ? 45.15162 6.78850 12.00092 1.000 8.44350 976 VAL A C 1
ATOM 4222 O O . VAL A 1 261 ? 46.11127 7.43166 11.56116 1.000 8.87716 976 VAL A O 1
ATOM 4235 N N . THR A 1 262 ? 45.09035 5.44943 11.96701 1.000 8.46286 977 THR A N 1
ATOM 4236 C CA . THR A 1 262 ? 46.10519 4.63846 11.30037 1.000 7.82123 977 THR A CA 1
ATOM 4237 C C . THR A 1 262 ? 45.41167 3.55680 10.48521 1.000 8.60809 977 THR A C 1
ATOM 4238 O O . THR A 1 262 ? 44.39582 2.99827 10.91691 1.000 9.59351 977 THR A O 1
ATOM 4249 N N . ILE A 1 263 ? 45.96943 3.22935 9.30666 1.000 8.94971 978 ILE A N 1
ATOM 4250 C CA . ILE A 1 263 ? 45.57827 2.03705 8.56191 1.000 9.20751 978 ILE A CA 1
ATOM 4251 C C . ILE A 1 263 ? 46.72920 1.03864 8.60505 1.000 9.49336 978 ILE A C 1
ATOM 4252 O O . ILE A 1 263 ? 47.90771 1.42029 8.56870 1.000 9.84432 978 ILE A O 1
ATOM 4268 N N . LEU A 1 264 ? 46.37851 -0.23893 8.71426 1.000 10.06352 979 LEU A N 1
ATOM 4269 C CA . LEU A 1 264 ? 47.32588 -1.34983 8.65839 1.000 10.77137 979 LEU A CA 1
ATOM 4270 C C . LEU A 1 264 ? 46.78740 -2.30828 7.60870 1.000 11.64120 979 LEU A C 1
ATOM 4271 O O . LEU A 1 264 ? 45.68548 -2.85551 7.75685 1.000 11.92451 979 LEU A O 1
ATOM 4287 N N . VAL A 1 265 ? 47.57411 -2.53485 6.55011 1.000 12.22798 980 VAL A N 1
ATOM 4288 C CA . VAL A 1 265 ? 47.06301 -3.19734 5.34699 1.000 13.12199 980 VAL A CA 1
ATOM 4289 C C . VAL A 1 265 ? 48.13143 -4.14709 4.81510 1.000 14.18976 980 VAL A C 1
ATOM 4290 O O . VAL A 1 265 ? 49.26025 -3.72344 4.51358 1.000 14.22216 980 VAL A O 1
ATOM 4303 N N . ARG A 1 266 ? 47.78259 -5.42267 4.70652 1.000 15.20964 981 ARG A N 1
ATOM 4304 C CA . ARG A 1 266 ? 48.66683 -6.44004 4.14292 1.000 16.50974 981 ARG A CA 1
ATOM 4305 C C . ARG A 1 266 ? 48.41649 -6.49612 2.64564 1.000 17.32241 981 ARG A C 1
ATOM 4306 O O . ARG A 1 266 ? 47.34625 -6.91832 2.18732 1.000 17.81092 981 ARG A O 1
ATOM 4327 N N . THR A 1 267 ? 49.40843 -6.09168 1.88082 1.000 19.54124 982 THR A N 1
ATOM 4328 C CA . THR A 1 267 ? 49.24696 -6.11552 0.44073 1.000 23.20917 982 THR A CA 1
ATOM 4329 C C . THR A 1 267 ? 50.62137 -6.30273 -0.15437 1.000 27.75872 982 THR A C 1
ATOM 4330 O O . THR A 1 267 ? 51.60105 -5.73181 0.34790 1.000 24.41332 982 THR A O 1
ATOM 4341 N N . ASN A 1 268 ? 50.67793 -7.11773 -1.20137 1.000 26.64252 983 ASN A N 1
ATOM 4342 C CA . ASN A 1 268 ? 51.93328 -7.50950 -1.82314 1.000 25.58179 983 ASN A CA 1
ATOM 4343 C C . ASN A 1 268 ? 52.92695 -8.03400 -0.78696 1.000 28.56407 983 ASN A C 1
ATOM 4344 O O . ASN A 1 268 ? 54.10876 -7.66980 -0.77057 1.000 30.27143 983 ASN A O 1
ATOM 4355 N N . ASP A 1 269 ? 52.42844 -8.93094 0.07094 1.000 27.24054 984 ASP A N 1
ATOM 4356 C CA . ASP A 1 269 ? 53.24502 -9.71362 1.00996 1.000 26.01477 984 ASP A CA 1
ATOM 4357 C C . ASP A 1 269 ? 53.98505 -8.83600 2.02540 1.000 28.58066 984 ASP A C 1
ATOM 4358 O O . ASP A 1 269 ? 55.07837 -9.18460 2.47695 1.000 29.20680 984 ASP A O 1
ATOM 4367 N N . ASN A 1 270 ? 53.39661 -7.71660 2.42688 1.000 23.36605 985 ASN A N 1
ATOM 4368 C CA . ASN A 1 270 ? 54.03800 -6.79095 3.34840 1.000 22.50420 985 ASN A CA 1
ATOM 4369 C C . ASN A 1 270 ? 52.93473 -6.00512 4.02689 1.000 17.50914 985 ASN A C 1
ATOM 4370 O O . ASN A 1 270 ? 51.90072 -5.73920 3.41071 1.000 19.25112 985 ASN A O 1
ATOM 4381 N N . THR A 1 271 ? 53.15378 -5.62592 5.28965 1.000 18.39546 986 THR A N 1
ATOM 4382 C CA . THR A 1 271 ? 52.15841 -4.85476 6.02983 1.000 15.28314 986 THR A CA 1
ATOM 4383 C C . THR A 1 271 ? 52.51842 -3.37503 5.97852 1.000 14.96558 986 THR A C 1
ATOM 4384 O O . THR A 1 271 ? 53.54436 -2.95680 6.52845 1.000 20.39570 986 THR A O 1
ATOM 4395 N N A VAL A 1 272 ? 51.65873 -2.60049 5.32425 0.632 13.70947 987 VAL A N 1
ATOM 4396 N N B VAL A 1 272 ? 51.69645 -2.57905 5.30696 0.368 13.71554 987 VAL A N 1
ATOM 4397 C CA A VAL A 1 272 ? 51.74186 -1.14746 5.23456 0.632 12.89826 987 VAL A CA 1
ATOM 4398 C 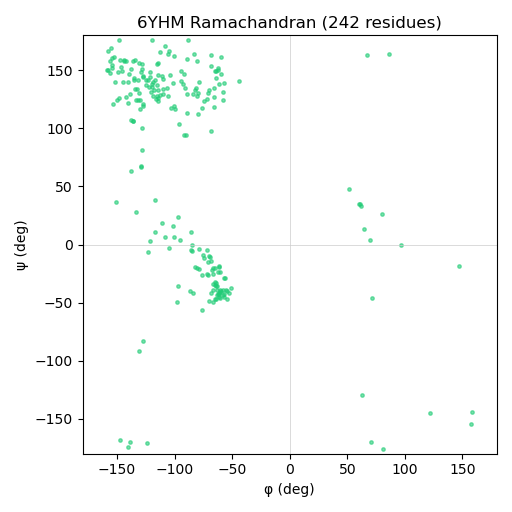CA B VAL A 1 272 ? 51.90495 -1.13657 5.28844 0.368 12.86465 987 VAL A CA 1
ATOM 4399 C C A VAL A 1 272 ? 51.10465 -0.56106 6.48446 0.632 12.08542 987 VAL A C 1
ATOM 4400 C C B VAL A 1 272 ? 51.11329 -0.51651 6.42567 0.368 12.09743 987 VAL A C 1
ATOM 4401 O O A VAL A 1 272 ? 50.06591 -1.04861 6.94391 0.632 12.01160 987 VAL A O 1
ATOM 4402 O O B VAL A 1 272 ? 49.97077 -0.90262 6.70873 0.368 12.09943 987 VAL A O 1
ATOM 4427 N N . VAL A 1 273 ? 51.71810 0.47110 7.05681 1.000 11.17726 988 VAL A N 1
ATOM 4428 C CA . VAL A 1 273 ? 51.18169 1.13131 8.23239 1.000 10.88941 988 VAL A CA 1
ATOM 4429 C C . VAL A 1 273 ? 51.29239 2.63129 7.98607 1.000 11.39135 988 VAL A C 1
ATOM 4430 O O . VAL A 1 273 ? 52.39918 3.14445 7.76166 1.000 12.68155 988 VAL A O 1
ATOM 4444 N N . ARG A 1 274 ? 50.16213 3.32418 7.97106 1.000 10.46087 989 ARG A N 1
ATOM 4445 C CA . ARG A 1 274 ? 50.13785 4.73360 7.59573 1.000 10.92229 989 ARG A CA 1
ATOM 4446 C C . ARG A 1 274 ? 49.20352 5.48439 8.52177 1.000 9.49005 989 ARG A C 1
ATOM 4447 O O . ARG A 1 274 ? 48.05498 5.06921 8.72681 1.000 10.11785 989 ARG A O 1
ATOM 4468 N N . SER A 1 275 ? 49.68501 6.58372 9.08179 1.000 9.68555 990 SER A N 1
ATOM 4469 C CA . SER A 1 275 ? 48.90889 7.38364 10.01906 1.000 9.36177 990 SER A CA 1
ATOM 4470 C C . SER A 1 275 ? 48.60401 8.75390 9.44550 1.000 8.79980 990 SER A C 1
ATOM 4471 O O . SER A 1 275 ? 49.33484 9.29176 8.61501 1.000 9.40207 990 SER A O 1
ATOM 4479 N N . LEU A 1 276 ? 47.53421 9.36129 9.95761 1.000 8.71055 991 LEU A N 1
ATOM 4480 C CA . LEU A 1 276 ? 47.08050 10.67124 9.51105 1.000 8.38769 991 LEU A CA 1
ATOM 4481 C C . LEU A 1 276 ? 46.44742 11.38378 10.69143 1.000 8.52192 991 LEU A C 1
ATOM 4482 O O . LEU A 1 276 ? 45.55304 10.82189 11.32219 1.000 8.50028 991 LEU A O 1
ATOM 4498 N N . SER A 1 277 ? 46.90621 12.59140 10.98327 1.000 8.73136 992 SER A N 1
ATOM 4499 C CA . SER A 1 277 ? 46.30082 13.45941 11.98436 1.000 8.48623 992 SER A CA 1
ATOM 4500 C C . SER A 1 277 ? 45.82593 14.73030 11.29680 1.000 9.03523 992 SER A C 1
ATOM 4501 O O . SER A 1 277 ? 46.52000 15.27820 10.43010 1.000 9.79399 992 SER A O 1
ATOM 4509 N N . GLU A 1 278 ? 44.65150 15.21044 11.69576 1.000 9.05418 993 GLU A N 1
ATOM 4510 C CA . GLU A 1 278 ? 44.07457 16.42777 11.14925 1.000 9.59675 993 GLU A CA 1
ATOM 4511 C C . GLU A 1 278 ? 43.54081 17.29840 12.27982 1.000 9.47586 993 GLU A C 1
ATOM 4512 O O . GLU A 1 278 ? 43.23776 16.83362 13.37699 1.000 9.91881 993 GLU A O 1
ATOM 4524 N N . SER A 1 279 ? 43.39744 18.56979 11.97239 1.000 10.15861 994 SER A N 1
ATOM 4525 C CA A SER A 1 279 ? 42.73817 19.55483 12.82219 0.535 10.79611 994 SER A CA 1
ATOM 4526 C CA B SER A 1 279 ? 42.68801 19.49071 12.83791 0.465 10.92948 994 SER A CA 1
ATOM 4527 C C . SER A 1 279 ? 41.60199 20.14487 12.00443 1.000 12.15792 994 SER A C 1
ATOM 4528 O O . SER A 1 279 ? 41.84824 20.62399 10.88826 1.000 14.14953 994 SER A O 1
ATOM 4543 N N . TYR A 1 280 ? 40.38884 20.10507 12.52602 1.000 11.48556 995 TYR A N 1
ATOM 4544 C CA . TYR A 1 280 ? 39.19759 20.63460 11.87709 1.000 13.00947 995 TYR A CA 1
ATOM 4545 C C . TYR A 1 280 ? 38.73190 21.87949 12.62306 1.000 14.21105 995 TYR A C 1
ATOM 4546 O O . TYR A 1 280 ? 38.61714 21.86191 13.85561 1.000 15.09169 995 TYR A O 1
ATOM 4564 N N . THR A 1 281 ? 38.42159 22.93867 11.88308 1.000 14.70778 996 THR A N 1
ATOM 4565 C CA . THR A 1 281 ? 38.03441 24.20518 12.49022 1.000 17.14690 996 THR A CA 1
ATOM 4566 C C . THR A 1 281 ? 36.95718 24.84843 11.63104 1.000 20.21571 996 THR A C 1
ATOM 4567 O O . THR A 1 281 ? 36.82420 24.55022 10.44505 1.000 19.07630 996 THR A O 1
ATOM 4578 N N . MET A 1 282 ? 36.18660 25.74166 12.24382 1.000 19.95847 997 MET A N 1
ATOM 4579 C CA . MET A 1 282 ? 35.13532 26.42619 11.51042 1.000 24.02479 997 MET A CA 1
ATOM 4580 C C . MET A 1 282 ? 35.75107 27.40554 10.51858 1.000 32.59040 997 MET A C 1
ATOM 4581 O O . MET A 1 282 ? 36.65227 28.17287 10.86635 1.000 37.77074 997 MET A O 1
ATOM 4595 N N . ASN A 1 283 ? 35.26355 27.37424 9.28372 1.000 29.99441 998 ASN A N 1
ATOM 4596 C CA . ASN A 1 283 ? 35.67522 28.34166 8.27159 1.000 37.70587 998 ASN A CA 1
ATOM 4597 C C . ASN A 1 283 ? 34.99448 29.69404 8.49907 1.000 41.84563 998 ASN A C 1
ATOM 4598 O O . ASN A 1 283 ? 34.25901 29.88536 9.47326 1.000 37.02470 998 ASN A O 1
ATOM 4609 N N . SER A 1 287 ? 29.90524 27.98486 8.35901 1.000 47.11620 1002 SER A N 1
ATOM 4610 C CA . SER A 1 287 ? 29.21077 27.14709 7.39579 1.000 39.37548 1002 SER A CA 1
ATOM 4611 C C . SER A 1 287 ? 29.68020 25.70912 7.49225 1.000 48.80202 1002 SER A C 1
ATOM 4612 O O . SER A 1 287 ? 28.88306 24.77182 7.50604 1.000 51.62368 1002 SER A O 1
ATOM 4619 N N . LYS A 1 288 ? 31.00027 25.55554 7.54918 1.000 38.95975 1003 LYS A N 1
ATOM 4620 C CA . LYS A 1 288 ? 31.65069 24.29589 7.24528 1.000 38.90375 1003 LYS A CA 1
ATOM 4621 C C . LYS A 1 288 ? 32.85991 24.15067 8.15340 1.000 21.88512 1003 LYS A C 1
ATOM 4622 O O . LYS A 1 288 ? 33.55533 25.13706 8.40964 1.000 31.33211 1003 LYS A O 1
ATOM 4641 N N . MET A 1 289 ? 33.08012 22.93657 8.64408 1.000 30.75560 1004 MET A N 1
ATOM 4642 C CA . MET A 1 289 ? 34.34700 22.60235 9.27027 1.000 23.89456 1004 MET A CA 1
ATOM 4643 C C . MET A 1 289 ? 35.36197 22.29410 8.16802 1.000 32.47579 1004 MET A C 1
ATOM 4644 O O . MET A 1 289 ? 35.08843 21.47547 7.28214 1.000 33.66959 1004 MET A O 1
ATOM 4658 N N . VAL A 1 290 ? 36.52568 22.95178 8.22357 1.000 18.80740 1005 VAL A N 1
ATOM 4659 C CA . VAL A 1 290 ? 37.57578 22.81616 7.22008 1.000 18.28861 1005 VAL A CA 1
ATOM 4660 C C . VAL A 1 290 ? 38.78514 22.19251 7.89726 1.000 17.63002 1005 VAL A C 1
ATOM 4661 O O . VAL A 1 290 ? 38.96180 22.29912 9.10769 1.000 15.37765 1005 VAL A O 1
ATOM 4674 N N . VAL A 1 291 ? 39.63026 21.53238 7.10567 1.000 14.66062 1006 VAL A N 1
ATOM 4675 C CA . VAL A 1 291 ? 40.90818 21.06017 7.61502 1.000 13.79963 1006 VAL A CA 1
ATOM 4676 C C . VAL A 1 291 ? 41.83563 22.25972 7.71847 1.000 13.56849 1006 VAL A C 1
ATOM 4677 O O . VAL A 1 291 ? 42.16166 22.89931 6.71568 1.000 16.46086 1006 VAL A O 1
ATOM 4690 N N . PHE A 1 292 ? 42.25059 22.56782 8.92436 1.000 13.80098 1007 PHE A N 1
ATOM 4691 C CA . PHE A 1 292 ? 43.16162 23.65834 9.18877 1.000 15.52685 1007 PHE A CA 1
ATOM 4692 C C . PHE A 1 292 ? 44.61335 23.22643 9.06955 1.000 13.59609 1007 PHE A C 1
ATOM 4693 O O . PHE A 1 292 ? 45.43885 23.98732 8.55476 1.000 14.90698 1007 PHE A O 1
ATOM 4710 N N . ASN A 1 293 ? 44.94155 22.03509 9.54202 1.000 12.06560 1008 ASN A N 1
ATOM 4711 C CA . ASN A 1 293 ? 46.30379 21.51325 9.45522 1.000 11.82354 1008 ASN A CA 1
ATOM 4712 C C . ASN A 1 293 ? 46.21924 19.99424 9.43039 1.000 10.61273 1008 ASN A C 1
ATOM 4713 O O . ASN A 1 293 ? 45.19419 19.40999 9.78336 1.000 10.78723 1008 ASN A O 1
ATOM 4724 N N . VAL A 1 294 ? 47.29953 19.36268 8.97557 1.000 11.59118 1009 VAL A N 1
ATOM 4725 C CA . VAL A 1 294 ? 47.33130 17.91615 8.76579 1.000 11.11604 1009 VAL A CA 1
ATOM 4726 C C . VAL A 1 294 ? 48.77625 17.45166 8.79031 1.000 9.95735 1009 VAL A C 1
ATOM 4727 O O . VAL A 1 294 ? 49.68083 18.17896 8.37186 1.000 13.84647 1009 VAL A O 1
ATOM 4740 N N . LEU A 1 295 ? 48.99134 16.21574 9.22382 1.000 10.48122 1010 LEU A N 1
ATOM 4741 C CA . LEU A 1 295 ? 50.29214 15.54524 9.17398 1.000 11.50696 1010 LEU A CA 1
ATOM 4742 C C . LEU A 1 295 ? 50.04322 14.08257 8.83635 1.000 10.64796 1010 LEU A C 1
ATOM 4743 O O . LEU A 1 295 ? 49.23785 13.43044 9.50746 1.000 10.67852 1010 LEU A O 1
ATOM 4759 N N . GLN A 1 296 ? 50.70251 13.57679 7.80421 1.000 10.47027 1011 GLN A N 1
ATOM 4760 C CA . GLN A 1 296 ? 50.62306 12.17017 7.41570 1.000 11.40306 1011 GLN A CA 1
ATOM 4761 C C . GLN A 1 296 ? 52.00000 11.55408 7.61003 1.000 10.46753 1011 GLN A C 1
ATOM 4762 O O . GLN A 1 296 ? 52.99221 12.11064 7.13645 1.000 12.62156 1011 GLN A O 1
ATOM 4776 N N . LYS A 1 297 ? 52.07499 10.44256 8.33114 1.000 10.55846 1012 LYS A N 1
ATOM 4777 C CA A LYS A 1 297 ? 53.34023 9.77087 8.60049 0.522 10.77297 1012 LYS A CA 1
ATOM 4778 C CA B LYS A 1 297 ? 53.34231 9.77233 8.58627 0.478 10.79504 1012 LYS A CA 1
ATOM 4779 C C . LYS A 1 297 ? 53.19573 8.28477 8.31796 1.000 10.65395 1012 LYS A C 1
ATOM 4780 O O . LYS A 1 297 ? 52.24227 7.65981 8.77875 1.000 11.24099 1012 LYS A O 1
ATOM 4817 N N . ASP A 1 298 ? 54.14263 7.72637 7.58236 1.000 12.22059 1013 ASP A N 1
ATOM 4818 C CA . ASP A 1 298 ? 54.19404 6.28959 7.35417 1.000 12.05746 1013 ASP A CA 1
ATOM 4819 C C . ASP A 1 298 ? 55.11173 5.64075 8.38113 1.000 12.42799 1013 ASP A C 1
ATOM 4820 O O . ASP A 1 298 ? 56.11305 6.23035 8.81410 1.000 14.91236 1013 ASP A O 1
ATOM 4829 N N . PHE A 1 299 ? 54.79561 4.39787 8.73002 1.000 12.61222 1014 PHE A N 1
ATOM 4830 C CA . PHE A 1 299 ? 55.62143 3.61994 9.64009 1.000 13.39524 1014 PHE A CA 1
ATOM 4831 C C . PHE A 1 299 ? 56.15557 2.34828 8.99508 1.000 19.43605 1014 PHE A C 1
ATOM 4832 O O . PHE A 1 299 ? 57.08160 1.72763 9.53262 1.000 21.54126 1014 PHE A O 1
#

B-factor: mean 20.31, std 9.22, range [7.82, 75.69]

Organism: Yersinia pseudotuberculosis (NCBI:txid633)

Foldseek 3Di:
DAQVVVLQVLQVCLQVVNPCSVPWQDFADDLDAAWDPFWWKKWADFPVDPDAIDIDRDTGHPPDDDVSQWDCPQDPGTGGQKHKAFWQQTHDPSQPTGDNSRGHTNDRLEMEIEHEAGQGEKMKIKGQLLPADRSRKYKYKDGWAAFKKWKWFAAPRMIMIMIFDHPPPDPLRRFFVHLLRRLSRVCVRVVHDSDPDPPTGGVLNSQVSCLVPTQAMEMEGADEPVRVRRDHDDDHPRYHYHHLHYNPRHPVKTKIKMWMWHQDPNGTWIKMKMFIWDDPVDTGTPDMDIDTD

InterPro domains:
  IPR008430 Cytotoxic necrotizing factor, Rho-activating domain [PF05785] (729-964)
  IPR008430 Cytotoxic necrotizing factor, Rho-activating domain [cd16834] (828-995)
  IPR011324 Cytotoxic necrotizing factor-like, catalytic [SSF64438] (721-1014)
  IPR031886 Domain of unknown function DUF4765 [PF15962] (520-696)
  IPR037040 Cytotoxic necrotizing factor, Rho-activating domain superfamily [G3DSA:3.60.100.10] (720-1014)
  IPR046673 Dermonecrotic toxin, N-terminal domain [PF20178] (18-263)
  IPR061408 CNF1-like cytotoxic necrotizing factor [NF033651] (1-1014)

Sequence (293 aa):
MNVAEEISSSINFRRLNSSGNINVLKGGRGVFSSSRRRLREIYLRFDAANADELRPGDVYVKKKKTKFDSMMGYDSHFYNEGIGINGAPTLNTYTGEYVADSSSQGATYWLKYNLTNETSIIKKVSSNSARGANGIKIALEEEIEENKPVVITSSGTTLTGCCTVVFARKKGEYFYAVHTGNSESLIGFTSTSGVAKAIEVLSSSSLSELEVPALPDVINNNTLVEEYLSDNFDSSALISYSSSSSSLKPNSMINISRENVSTFSYYTDDIQLPSSFGTSVTILVRTNDNTVVVRSLSESSYTMNSKMVVFNVLQKKDF